Protein AF-Q388D5-F1 (afdb_monomer)

InterPro domains:
  IPR000727 Target SNARE coiled-coil homology domain [PS50192] (228-290)

Structure (mmCIF, N/CA/C/O backbone):
data_AF-Q388D5-F1
#
_entry.id   AF-Q388D5-F1
#
loop_
_atom_site.group_PDB
_atom_site.id
_atom_site.type_symbol
_atom_site.label_atom_id
_atom_site.label_alt_id
_atom_site.label_comp_id
_atom_site.label_asym_id
_atom_site.label_entity_id
_atom_site.label_seq_id
_atom_site.pdbx_PDB_ins_code
_atom_site.Cartn_x
_atom_site.Cartn_y
_atom_site.Cartn_z
_atom_site.occupancy
_atom_site.B_iso_or_equiv
_atom_site.auth_seq_id
_atom_site.auth_comp_id
_atom_site.auth_asym_id
_atom_site.auth_atom_id
_atom_site.pdbx_PDB_model_num
ATOM 1 N N . MET A 1 1 ? 33.366 -2.661 -50.441 1.00 42.62 1 MET A N 1
ATOM 2 C CA . MET A 1 1 ? 31.911 -2.794 -50.222 1.00 42.62 1 MET A CA 1
ATOM 3 C C . MET A 1 1 ? 31.669 -3.453 -48.867 1.00 42.62 1 MET A C 1
ATOM 5 O O . MET A 1 1 ? 31.723 -4.676 -48.793 1.00 42.62 1 MET A O 1
ATOM 9 N N . PRO A 1 2 ? 31.500 -2.690 -47.775 1.00 45.53 2 PRO A N 1
ATOM 10 C CA . PRO A 1 2 ? 31.064 -3.253 -46.508 1.00 45.53 2 PRO A CA 1
ATOM 11 C C . PRO A 1 2 ? 29.538 -3.384 -46.536 1.00 45.53 2 PRO A C 1
ATOM 13 O O . PRO A 1 2 ? 28.818 -2.396 -46.643 1.00 45.53 2 PRO A O 1
ATOM 16 N N . ASN A 1 3 ? 29.054 -4.623 -46.484 1.00 48.38 3 ASN A N 1
ATOM 17 C CA 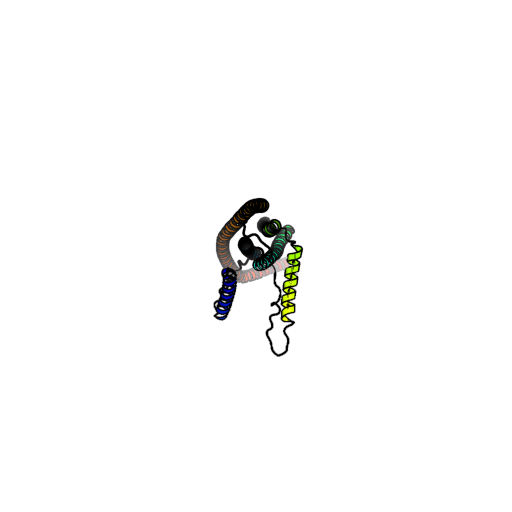. ASN A 1 3 ? 27.639 -4.943 -46.344 1.00 48.38 3 ASN A CA 1
ATOM 18 C C . ASN A 1 3 ? 27.115 -4.355 -45.027 1.00 48.38 3 ASN A C 1
ATOM 20 O O . ASN A 1 3 ? 27.393 -4.897 -43.956 1.00 48.38 3 ASN A O 1
ATOM 24 N N . TYR A 1 4 ? 26.346 -3.269 -45.105 1.00 51.72 4 TYR A N 1
ATOM 25 C CA . TYR A 1 4 ? 25.570 -2.748 -43.984 1.00 51.72 4 TYR A CA 1
ATOM 26 C C . TYR A 1 4 ? 24.407 -3.718 -43.733 1.00 51.72 4 TYR A C 1
ATOM 28 O O . TYR A 1 4 ? 23.307 -3.573 -44.260 1.00 51.72 4 TYR A O 1
ATOM 36 N N . LEU A 1 5 ? 24.678 -4.795 -42.995 1.00 50.81 5 LEU A N 1
ATOM 37 C CA . LEU A 1 5 ? 23.630 -5.675 -42.498 1.00 50.81 5 LEU A CA 1
ATOM 38 C C . LEU A 1 5 ? 22.834 -4.881 -41.452 1.00 50.81 5 LEU A C 1
ATOM 40 O O . LEU A 1 5 ? 23.423 -4.482 -40.445 1.00 50.81 5 LEU A O 1
ATOM 44 N N . PRO A 1 6 ? 21.523 -4.644 -41.650 1.00 54.66 6 PRO A N 1
ATOM 45 C CA . PRO A 1 6 ? 20.699 -4.013 -40.631 1.00 54.66 6 PRO A CA 1
ATOM 46 C C . PRO A 1 6 ? 20.829 -4.825 -39.347 1.00 54.66 6 PRO A C 1
ATOM 48 O O . PRO A 1 6 ? 20.736 -6.055 -39.374 1.00 54.66 6 PRO A O 1
ATOM 51 N N . ASN A 1 7 ? 21.105 -4.111 -38.257 1.00 51.34 7 ASN A N 1
ATOM 52 C CA . ASN A 1 7 ? 21.435 -4.628 -36.937 1.00 51.34 7 ASN A CA 1
ATOM 53 C C . ASN A 1 7 ? 20.513 -5.810 -36.586 1.00 51.34 7 ASN A C 1
ATOM 55 O O . ASN A 1 7 ? 19.352 -5.618 -36.203 1.00 51.34 7 ASN A O 1
ATOM 59 N N . ARG A 1 8 ? 21.012 -7.043 -36.783 1.00 53.97 8 ARG A N 1
ATOM 60 C CA . ARG A 1 8 ? 20.227 -8.284 -36.645 1.00 53.97 8 ARG A CA 1
ATOM 61 C C . ARG A 1 8 ? 19.545 -8.350 -35.281 1.00 53.97 8 ARG A C 1
ATOM 63 O O . ARG A 1 8 ? 18.447 -8.884 -35.179 1.00 53.97 8 ARG A O 1
ATOM 70 N N . ASP A 1 9 ? 20.134 -7.725 -34.270 1.00 58.81 9 ASP A N 1
ATOM 71 C CA . ASP A 1 9 ? 19.611 -7.674 -32.910 1.00 58.81 9 ASP A CA 1
ATOM 72 C C . ASP A 1 9 ? 18.292 -6.911 -32.769 1.00 58.81 9 ASP A C 1
ATOM 74 O O . ASP A 1 9 ? 17.421 -7.349 -32.018 1.00 58.81 9 ASP A O 1
ATOM 78 N N . GLY A 1 10 ? 18.093 -5.808 -33.496 1.00 61.66 10 GLY A N 1
ATOM 79 C CA . GLY A 1 10 ? 16.844 -5.040 -33.432 1.00 61.66 10 GLY A CA 1
ATOM 80 C C . GLY A 1 10 ? 15.672 -5.838 -34.002 1.00 61.66 10 GLY A C 1
ATOM 81 O O . GLY A 1 10 ? 14.625 -5.978 -33.363 1.00 61.66 10 GLY A O 1
ATOM 82 N N . PHE A 1 11 ? 15.893 -6.451 -35.168 1.00 62.81 11 PHE A N 1
ATOM 83 C CA . PHE A 1 11 ? 14.926 -7.343 -35.802 1.00 62.81 11 PHE A CA 1
ATOM 84 C C . PHE A 1 11 ? 14.665 -8.587 -34.946 1.00 62.81 11 PHE A C 1
ATOM 86 O O . PHE A 1 11 ? 13.511 -8.922 -34.693 1.00 62.81 11 PHE A O 1
ATOM 93 N N . MET A 1 12 ? 15.713 -9.229 -34.419 1.00 73.00 12 MET A N 1
ATOM 94 C CA . MET A 1 12 ? 15.576 -10.402 -33.550 1.00 73.00 12 MET A CA 1
ATOM 95 C C . MET A 1 12 ? 14.829 -10.071 -32.257 1.00 73.00 12 MET A C 1
ATOM 97 O O . MET A 1 12 ? 14.000 -10.864 -31.827 1.00 73.00 12 MET A O 1
ATOM 101 N N . ARG A 1 13 ? 15.035 -8.894 -31.653 1.00 69.31 13 ARG A N 1
ATOM 102 C CA . ARG A 1 13 ? 14.279 -8.455 -30.466 1.00 69.31 13 ARG A CA 1
ATOM 103 C C . ARG A 1 13 ? 12.816 -8.171 -30.779 1.00 69.31 13 ARG A C 1
ATOM 105 O O . ARG A 1 13 ? 11.953 -8.561 -29.993 1.00 69.31 13 ARG A O 1
ATOM 112 N N . ALA A 1 14 ? 12.522 -7.519 -31.902 1.00 70.25 14 ALA A N 1
ATOM 113 C CA . ALA A 1 14 ? 11.147 -7.293 -32.342 1.00 70.25 14 ALA A CA 1
ATOM 114 C C . ALA A 1 14 ? 10.433 -8.627 -32.611 1.00 70.25 14 ALA A C 1
ATOM 116 O O . ALA A 1 14 ? 9.330 -8.852 -32.111 1.00 70.25 14 ALA A O 1
ATOM 117 N N . MET A 1 15 ? 11.114 -9.548 -33.297 1.00 75.19 15 MET A N 1
ATOM 118 C CA . MET A 1 15 ? 10.604 -10.880 -33.605 1.00 75.19 15 MET A CA 1
ATOM 119 C C . MET A 1 15 ? 10.458 -11.730 -32.335 1.00 75.19 15 MET A C 1
ATOM 121 O O . MET A 1 15 ? 9.440 -12.392 -32.166 1.00 75.19 15 MET A O 1
ATOM 125 N N . LEU A 1 16 ? 11.375 -11.630 -31.365 1.00 76.88 16 LEU A N 1
ATOM 126 C CA . LEU A 1 16 ? 11.233 -12.242 -30.037 1.00 76.88 16 LEU A CA 1
ATOM 127 C C . LEU A 1 16 ? 10.033 -11.672 -29.276 1.00 76.88 16 LEU A C 1
ATOM 129 O O . LEU A 1 16 ? 9.249 -12.442 -28.729 1.00 76.88 16 LEU A O 1
ATOM 133 N N . ARG A 1 17 ? 9.829 -10.348 -29.265 1.00 75.12 17 ARG A N 1
ATOM 134 C CA . ARG A 1 17 ? 8.659 -9.722 -28.622 1.00 75.12 17 ARG A CA 1
ATOM 135 C C . ARG A 1 17 ? 7.350 -10.163 -29.283 1.00 75.12 17 ARG A C 1
ATOM 137 O O . ARG A 1 17 ? 6.393 -10.472 -28.572 1.00 75.12 17 ARG A O 1
ATOM 144 N N . GLU A 1 18 ? 7.294 -10.241 -30.613 1.00 75.75 18 GLU A N 1
ATOM 145 C CA . GLU A 1 18 ? 6.134 -10.788 -31.329 1.00 75.75 18 GLU A CA 1
ATOM 146 C C . GLU A 1 18 ? 5.920 -12.273 -31.042 1.00 75.75 18 GLU A C 1
ATOM 148 O O . GLU A 1 18 ? 4.788 -12.688 -30.788 1.00 75.75 18 GLU A O 1
ATOM 153 N N . THR A 1 19 ? 6.992 -13.062 -31.019 1.00 81.62 19 THR A N 1
ATOM 154 C CA . THR A 1 19 ? 6.939 -14.497 -30.726 1.00 81.62 19 THR A CA 1
ATOM 155 C C . THR A 1 19 ? 6.455 -14.730 -29.299 1.00 81.62 19 THR A C 1
ATOM 157 O O . THR A 1 19 ? 5.553 -15.534 -29.094 1.00 81.62 19 THR A O 1
ATOM 160 N N . ILE A 1 20 ? 6.934 -13.956 -28.320 1.00 81.06 20 ILE A N 1
ATOM 161 C CA . ILE A 1 20 ? 6.444 -13.980 -26.934 1.00 81.06 20 ILE A CA 1
ATOM 162 C C . ILE A 1 20 ? 4.961 -13.588 -26.877 1.00 81.06 20 ILE A C 1
ATOM 164 O O . ILE A 1 20 ? 4.176 -14.281 -26.233 1.00 81.06 20 ILE A O 1
ATOM 168 N N . LYS A 1 21 ? 4.531 -12.532 -27.585 1.00 78.88 21 LYS A N 1
ATOM 169 C CA . LYS A 1 21 ? 3.102 -12.163 -27.677 1.00 78.88 21 LYS A CA 1
ATOM 170 C C . LYS A 1 21 ? 2.259 -13.263 -28.329 1.00 78.88 21 LYS A C 1
ATOM 172 O O . LYS A 1 21 ? 1.097 -13.441 -27.968 1.00 78.88 21 LYS A O 1
ATOM 177 N N . ARG A 1 22 ? 2.806 -13.988 -29.306 1.00 79.75 22 ARG A N 1
ATOM 178 C CA . ARG A 1 22 ? 2.128 -15.105 -29.976 1.00 79.75 22 ARG A CA 1
ATOM 179 C C . ARG A 1 22 ? 2.036 -16.319 -29.055 1.00 79.75 22 ARG A C 1
ATOM 181 O O . ARG A 1 22 ? 0.964 -16.902 -28.967 1.00 79.75 22 ARG A O 1
ATOM 188 N N . ILE A 1 23 ? 3.101 -16.633 -28.316 1.00 80.12 23 ILE A N 1
ATOM 189 C CA . ILE A 1 23 ? 3.121 -17.678 -27.284 1.00 80.12 23 ILE A CA 1
ATOM 190 C C . ILE A 1 23 ? 2.104 -17.358 -26.187 1.00 80.12 23 ILE A C 1
ATOM 192 O O . ILE A 1 23 ? 1.332 -18.241 -25.833 1.00 80.12 23 ILE A O 1
ATOM 196 N N . ARG A 1 24 ? 2.033 -16.108 -25.704 1.00 76.12 24 ARG A N 1
ATOM 197 C CA . ARG A 1 24 ? 1.012 -15.685 -24.727 1.00 76.12 24 ARG A CA 1
ATOM 198 C C . ARG A 1 24 ? -0.405 -15.895 -25.258 1.00 76.12 24 ARG A C 1
ATOM 200 O O . ARG A 1 24 ? -1.191 -16.549 -24.591 1.00 76.12 24 ARG A O 1
ATOM 207 N N . ARG A 1 25 ? -0.695 -15.485 -26.500 1.00 78.31 25 ARG A N 1
ATOM 208 C CA . ARG A 1 25 ? -2.000 -15.736 -27.147 1.00 78.31 25 ARG A CA 1
ATOM 209 C C . ARG A 1 25 ? -2.321 -17.225 -27.316 1.00 78.31 25 ARG A C 1
ATOM 211 O O . ARG A 1 25 ? -3.471 -17.624 -27.169 1.00 78.31 25 ARG A O 1
ATOM 218 N N . VAL A 1 26 ? -1.332 -18.057 -27.651 1.00 79.62 26 VAL A N 1
ATOM 219 C CA . VAL A 1 26 ? -1.512 -19.518 -27.742 1.00 79.62 26 VAL A CA 1
ATOM 220 C C . VAL A 1 26 ? -1.758 -20.117 -26.357 1.00 79.62 26 VAL A C 1
ATOM 222 O O . VAL A 1 26 ? -2.603 -20.993 -26.224 1.00 79.62 26 VAL A O 1
ATOM 225 N N . ARG A 1 27 ? -1.064 -19.624 -25.328 1.00 71.62 27 ARG A N 1
ATOM 226 C CA . ARG A 1 27 ? -1.195 -20.080 -23.942 1.00 71.62 27 ARG A CA 1
ATOM 227 C C . ARG A 1 27 ? -2.547 -19.679 -23.330 1.00 71.62 27 ARG A C 1
ATOM 229 O O . ARG A 1 27 ? -3.196 -20.539 -22.745 1.00 71.62 27 ARG A O 1
ATOM 236 N N . GLU A 1 28 ? -3.015 -18.455 -23.589 1.00 74.44 28 GLU A N 1
ATOM 237 C CA . GLU A 1 28 ? -4.380 -17.990 -23.287 1.00 74.44 28 GLU A CA 1
ATOM 238 C C . GLU A 1 28 ? -5.431 -18.887 -23.959 1.00 74.44 28 GLU A C 1
ATOM 240 O O . GLU A 1 28 ? -6.343 -19.380 -23.301 1.00 74.44 28 GLU A O 1
ATOM 245 N N . ARG A 1 29 ? -5.269 -19.189 -25.257 1.00 79.81 29 ARG A N 1
ATOM 246 C CA . ARG A 1 29 ? -6.157 -20.122 -25.980 1.00 79.81 29 ARG A CA 1
ATOM 247 C C . ARG A 1 29 ? -6.086 -21.562 -25.464 1.00 79.81 29 ARG A C 1
ATOM 249 O O . ARG A 1 29 ? -7.046 -22.302 -25.637 1.00 79.81 29 ARG A O 1
ATOM 256 N N . ALA A 1 30 ? -4.971 -21.959 -24.856 1.00 74.62 30 ALA A N 1
ATOM 257 C CA . ALA A 1 30 ? -4.774 -23.277 -24.258 1.00 74.62 30 ALA A CA 1
ATOM 258 C C . ALA A 1 30 ? -5.279 -23.366 -22.803 1.00 74.62 30 ALA A C 1
ATOM 260 O O . ALA A 1 30 ? -5.027 -24.371 -22.141 1.00 74.62 30 ALA A O 1
ATOM 261 N N . GLY A 1 31 ? -5.953 -22.332 -22.283 1.00 62.44 31 GLY A N 1
ATOM 262 C CA . GLY A 1 31 ? -6.528 -22.337 -20.934 1.00 62.44 31 GLY A CA 1
ATOM 263 C C . GLY A 1 31 ? -5.500 -22.230 -19.804 1.00 62.44 31 GLY A C 1
ATOM 264 O O . GLY A 1 31 ? -5.855 -22.391 -18.641 1.00 62.44 31 GLY A O 1
ATOM 265 N N . ARG A 1 32 ? -4.228 -21.944 -20.117 1.00 55.62 32 ARG A N 1
ATOM 266 C CA . ARG A 1 32 ? -3.244 -21.514 -19.120 1.00 55.62 32 ARG A CA 1
ATOM 267 C C . ARG A 1 32 ? -3.271 -19.996 -19.071 1.00 55.62 32 ARG A C 1
ATOM 269 O O . ARG A 1 32 ? -2.558 -19.323 -19.812 1.00 55.62 32 ARG A O 1
ATOM 276 N N . THR A 1 33 ? -4.096 -19.457 -18.191 1.00 52.31 33 THR A N 1
ATOM 277 C CA . THR A 1 33 ? -3.907 -18.096 -17.720 1.00 52.31 33 THR A CA 1
ATOM 278 C C . THR A 1 33 ? -2.601 -18.074 -16.922 1.00 52.31 33 THR A C 1
ATOM 280 O O . THR A 1 33 ? -2.561 -18.435 -15.752 1.00 52.31 33 THR A O 1
ATOM 283 N N . ASP A 1 34 ? -1.503 -17.617 -17.536 1.00 52.34 34 ASP A N 1
ATOM 284 C CA . ASP A 1 34 ? -0.456 -16.929 -16.763 1.00 52.34 34 ASP A CA 1
ATOM 285 C C . ASP A 1 34 ? -1.026 -15.570 -16.333 1.00 52.34 34 ASP A C 1
ATOM 287 O O . ASP A 1 34 ? -0.484 -14.509 -16.657 1.00 52.34 34 ASP A O 1
ATOM 291 N N . GLU A 1 35 ? -2.194 -15.587 -15.693 1.00 47.28 35 GLU A N 1
ATOM 292 C CA . GLU A 1 35 ? -2.719 -14.394 -15.080 1.00 47.28 35 GLU A CA 1
ATOM 293 C C . GLU A 1 35 ? -1.685 -13.988 -14.035 1.00 47.28 35 GLU A C 1
ATOM 295 O O . GLU A 1 35 ? -1.232 -14.833 -13.249 1.00 47.28 35 GLU A O 1
ATOM 300 N N . PRO A 1 36 ? -1.232 -12.723 -14.040 1.00 55.28 36 PRO A N 1
ATOM 301 C CA . PRO A 1 36 ? -0.562 -12.208 -12.864 1.00 55.28 36 PRO A CA 1
ATOM 302 C C . PRO A 1 36 ? -1.538 -12.474 -11.724 1.00 55.28 36 PRO A C 1
ATOM 304 O O . PRO A 1 36 ? -2.639 -11.936 -11.791 1.00 55.28 36 PRO A O 1
ATOM 307 N N . LYS A 1 37 ? -1.157 -13.387 -10.806 1.00 52.72 37 LYS A N 1
ATOM 308 C CA . LYS A 1 37 ? -1.964 -13.898 -9.684 1.00 52.72 37 LYS A CA 1
ATOM 309 C C . LYS A 1 37 ? -3.067 -12.904 -9.371 1.00 52.72 37 LYS A C 1
ATOM 311 O O . LYS A 1 37 ? -2.708 -11.765 -9.044 1.00 52.72 37 LYS A O 1
ATOM 316 N N . GLU A 1 38 ? -4.333 -13.311 -9.543 1.00 55.53 38 GLU A N 1
ATOM 317 C CA . GLU A 1 38 ? -5.486 -12.503 -9.144 1.00 55.53 38 GLU A CA 1
ATOM 318 C C . GLU A 1 38 ? -5.097 -11.778 -7.869 1.00 55.53 38 GLU A C 1
ATOM 320 O O . GLU A 1 38 ? -4.636 -12.393 -6.904 1.00 55.53 38 GLU A O 1
ATOM 325 N N . ILE A 1 39 ? -5.081 -10.454 -7.958 1.00 60.94 39 ILE A N 1
ATOM 326 C CA . ILE A 1 39 ? -4.554 -9.616 -6.900 1.00 60.94 39 ILE A CA 1
ATOM 327 C C . ILE A 1 39 ? -5.493 -9.863 -5.737 1.00 60.94 39 ILE A C 1
ATOM 329 O O . ILE A 1 39 ? -6.606 -9.346 -5.761 1.00 60.94 39 ILE A O 1
ATOM 333 N N . GLU A 1 40 ? -5.066 -10.692 -4.786 1.00 64.19 40 GLU A N 1
ATOM 334 C CA . GLU A 1 40 ? -5.846 -10.993 -3.597 1.00 64.19 40 GLU A CA 1
ATOM 335 C C . GLU A 1 40 ? -6.175 -9.652 -2.949 1.00 64.19 40 GLU A C 1
ATOM 337 O O . GLU A 1 40 ? -5.297 -8.942 -2.453 1.00 64.19 40 GLU A O 1
ATOM 342 N N . THR A 1 41 ? -7.439 -9.249 -3.077 1.00 76.62 41 THR A N 1
ATOM 343 C CA . THR A 1 41 ? -7.926 -8.004 -2.503 1.00 76.62 41 THR A CA 1
ATOM 344 C C . THR A 1 41 ? -7.781 -8.142 -1.006 1.00 76.62 41 THR A C 1
ATOM 346 O O . THR A 1 41 ? -8.308 -9.088 -0.417 1.00 76.62 41 THR A O 1
ATOM 349 N N . THR A 1 42 ? -7.097 -7.202 -0.370 1.00 78.75 42 THR A N 1
ATOM 350 C CA . THR A 1 42 ? -6.887 -7.263 1.074 1.00 78.75 42 THR A CA 1
ATOM 351 C C . THR A 1 42 ? -8.188 -7.026 1.851 1.00 78.75 42 THR A C 1
ATOM 353 O O . THR A 1 42 ? -8.240 -7.192 3.067 1.00 78.75 42 THR A O 1
ATOM 356 N N . GLY A 1 43 ? -9.239 -6.559 1.174 1.00 82.19 43 GLY A N 1
ATOM 357 C CA . GLY A 1 43 ? -10.501 -6.159 1.789 1.00 82.19 43 GLY A CA 1
ATOM 358 C C . GLY A 1 43 ? -10.484 -4.735 2.355 1.00 82.19 43 GLY A C 1
ATOM 359 O O . GLY A 1 43 ? -11.546 -4.213 2.685 1.00 82.19 43 GLY A O 1
ATOM 360 N N . ASP A 1 44 ? -9.320 -4.071 2.411 1.00 87.31 44 ASP A N 1
ATOM 361 C CA . ASP A 1 44 ? -9.216 -2.623 2.630 1.00 87.31 44 ASP A CA 1
ATOM 362 C C . ASP A 1 44 ? -8.965 -1.915 1.287 1.00 87.31 44 ASP A C 1
ATOM 364 O O . ASP A 1 44 ? -7.852 -2.012 0.754 1.00 87.31 44 ASP A O 1
ATOM 368 N N . PRO A 1 45 ? -9.947 -1.150 0.765 1.00 91.88 45 PRO A N 1
ATOM 369 C CA . PRO A 1 45 ? -9.810 -0.417 -0.491 1.00 91.88 45 PRO A CA 1
ATOM 370 C C . PRO A 1 45 ? -8.569 0.472 -0.536 1.00 91.88 45 PRO A C 1
ATOM 372 O O . PRO A 1 45 ? -7.917 0.575 -1.570 1.00 91.88 45 PRO A O 1
ATOM 375 N N . PHE A 1 46 ? -8.199 1.097 0.588 1.00 92.38 46 PHE A N 1
ATOM 376 C CA . PHE A 1 46 ? -7.034 1.978 0.615 1.00 92.38 46 PHE A CA 1
ATOM 377 C C . PHE A 1 46 ? -5.731 1.198 0.439 1.00 92.38 46 PHE A C 1
ATOM 379 O O . PHE A 1 46 ? -4.828 1.649 -0.261 1.00 92.38 46 PHE A O 1
ATOM 386 N N . ARG A 1 47 ? -5.636 0.009 1.040 1.00 89.75 47 ARG A N 1
ATOM 387 C CA . ARG A 1 47 ? -4.453 -0.845 0.917 1.00 89.75 47 ARG A CA 1
ATOM 388 C C . ARG A 1 47 ? -4.315 -1.404 -0.492 1.00 89.75 47 ARG A C 1
ATOM 390 O O . ARG A 1 47 ? -3.206 -1.421 -1.023 1.00 89.75 47 ARG A O 1
ATOM 397 N N . ASP A 1 48 ? -5.423 -1.800 -1.104 1.00 91.50 48 ASP A N 1
ATOM 398 C CA . ASP A 1 48 ? -5.426 -2.307 -2.475 1.00 91.50 48 ASP A CA 1
ATOM 399 C C . ASP A 1 48 ? -4.984 -1.219 -3.467 1.00 91.50 48 ASP A C 1
ATOM 401 O O . ASP A 1 48 ? -4.167 -1.490 -4.354 1.00 91.50 48 ASP A O 1
ATOM 405 N N . LEU A 1 49 ? -5.409 0.033 -3.247 1.00 93.75 49 LEU A N 1
ATOM 406 C CA . LEU A 1 49 ? -4.922 1.197 -3.993 1.00 93.75 49 LEU A CA 1
ATOM 407 C C . LEU A 1 49 ? -3.426 1.444 -3.775 1.00 93.75 49 LEU A C 1
ATOM 409 O O . LEU A 1 49 ? -2.696 1.624 -4.748 1.00 93.75 49 LEU A O 1
ATOM 413 N N . THR A 1 50 ? -2.933 1.381 -2.535 1.00 93.00 50 THR A N 1
ATOM 414 C CA . THR A 1 50 ? -1.497 1.524 -2.242 1.00 93.00 50 THR A CA 1
ATOM 415 C C . THR A 1 50 ? -0.667 0.431 -2.930 1.00 93.00 50 THR A C 1
ATOM 417 O O . THR A 1 50 ? 0.376 0.715 -3.517 1.00 93.00 50 THR A O 1
ATOM 420 N N . LEU A 1 51 ? -1.130 -0.823 -2.930 1.00 91.00 51 LEU A N 1
ATOM 421 C CA . LEU A 1 51 ? -0.456 -1.929 -3.624 1.00 91.00 51 LEU A CA 1
ATOM 422 C C . LEU A 1 51 ? -0.514 -1.784 -5.151 1.00 91.00 51 LEU A C 1
ATOM 424 O O . LEU A 1 51 ? 0.433 -2.148 -5.855 1.00 91.00 51 LEU A O 1
ATOM 428 N N . ALA A 1 52 ? -1.622 -1.276 -5.693 1.00 91.88 52 ALA A N 1
ATOM 429 C CA . ALA A 1 52 ? -1.724 -0.928 -7.108 1.00 91.88 52 ALA A CA 1
ATOM 430 C C . ALA A 1 52 ? -0.745 0.198 -7.478 1.00 91.88 52 ALA A C 1
ATOM 432 O O . ALA A 1 52 ? -0.042 0.080 -8.484 1.00 91.88 52 ALA A O 1
ATOM 433 N N . PHE A 1 53 ? -0.636 1.228 -6.631 1.00 94.50 53 PHE A N 1
ATOM 434 C CA . PHE A 1 53 ? 0.301 2.337 -6.793 1.00 94.50 53 PHE A CA 1
ATOM 435 C C . PHE A 1 53 ? 1.751 1.843 -6.822 1.00 94.50 53 PHE A C 1
ATOM 437 O O . PHE A 1 53 ? 2.457 2.100 -7.795 1.00 94.50 53 PHE A O 1
ATOM 444 N N . ILE A 1 54 ? 2.175 1.058 -5.823 1.00 91.31 54 ILE A N 1
ATOM 445 C CA . ILE A 1 54 ? 3.545 0.519 -5.730 1.00 91.31 54 ILE A CA 1
ATOM 446 C C . ILE A 1 54 ? 3.919 -0.268 -6.993 1.00 91.31 54 ILE A C 1
ATOM 448 O O . ILE A 1 54 ? 4.943 0.010 -7.614 1.00 91.31 54 ILE A O 1
ATOM 452 N N . ARG A 1 55 ? 3.058 -1.189 -7.442 1.00 90.50 55 ARG A N 1
ATOM 453 C CA . ARG A 1 55 ? 3.315 -1.987 -8.656 1.00 90.50 55 ARG A CA 1
ATOM 454 C C . ARG A 1 55 ? 3.366 -1.148 -9.924 1.00 90.50 55 ARG A C 1
ATOM 456 O O . ARG A 1 55 ? 4.070 -1.486 -10.875 1.00 90.50 55 ARG A O 1
ATOM 463 N N . CYS A 1 56 ? 2.574 -0.083 -9.985 1.00 92.38 56 CYS A N 1
ATOM 464 C CA . CYS A 1 56 ? 2.612 0.830 -11.113 1.00 92.38 56 CYS A CA 1
ATOM 465 C C . CYS A 1 56 ? 3.911 1.655 -11.100 1.00 92.38 56 CYS A C 1
ATOM 467 O O . CYS A 1 56 ? 4.544 1.767 -12.146 1.00 92.38 56 CYS A O 1
ATOM 469 N N . VAL A 1 57 ? 4.384 2.109 -9.932 1.00 92.38 57 VAL A N 1
ATOM 470 C CA . VAL A 1 57 ? 5.690 2.779 -9.777 1.00 92.38 57 VAL A CA 1
ATOM 471 C C . VAL A 1 57 ? 6.848 1.866 -10.186 1.00 92.38 57 VAL A C 1
ATOM 473 O O . VAL A 1 57 ? 7.723 2.299 -10.933 1.00 92.38 57 VAL A O 1
ATOM 476 N N . GLU A 1 58 ? 6.855 0.605 -9.747 1.00 89.75 58 GLU A N 1
ATOM 477 C CA . GLU A 1 58 ? 7.885 -0.376 -10.125 1.00 89.75 58 GLU A CA 1
ATOM 478 C C . GLU A 1 58 ? 7.949 -0.566 -11.643 1.00 89.75 58 GLU A C 1
ATOM 480 O O . GLU A 1 58 ? 9.017 -0.451 -12.244 1.00 89.75 58 GLU A O 1
ATOM 485 N N . ARG A 1 59 ? 6.788 -0.743 -12.277 1.00 90.31 59 ARG A N 1
ATOM 486 C CA . ARG A 1 59 ? 6.672 -0.866 -13.733 1.00 90.31 59 ARG A CA 1
ATOM 487 C C . ARG A 1 59 ? 7.158 0.381 -14.467 1.00 90.31 59 ARG A C 1
ATOM 489 O O . ARG A 1 59 ? 7.874 0.266 -15.456 1.00 90.31 59 ARG A O 1
ATOM 496 N N . VAL A 1 60 ? 6.790 1.574 -13.995 1.00 91.56 60 VAL A N 1
ATOM 497 C CA . VAL A 1 60 ? 7.257 2.835 -14.591 1.00 91.56 60 VAL A CA 1
ATOM 498 C C . VAL A 1 60 ? 8.771 2.950 -14.470 1.00 91.56 60 VAL A C 1
ATOM 500 O O . VAL A 1 60 ? 9.433 3.294 -15.444 1.00 91.56 60 VAL A O 1
ATOM 503 N N . LYS A 1 61 ? 9.335 2.616 -13.307 1.00 89.81 61 LYS A N 1
ATOM 504 C CA . LYS A 1 61 ? 10.782 2.630 -13.077 1.00 89.81 61 LYS A CA 1
ATOM 505 C C . LYS A 1 61 ? 11.513 1.675 -14.022 1.00 89.81 61 LYS A C 1
ATOM 507 O O . LYS A 1 61 ? 12.529 2.059 -14.599 1.00 89.81 61 LYS A O 1
ATOM 512 N N . GLU A 1 62 ? 11.002 0.459 -14.205 1.00 87.38 62 GLU A N 1
ATOM 513 C CA . GLU A 1 62 ? 11.547 -0.503 -15.169 1.00 87.38 62 GLU A CA 1
ATOM 514 C C . GLU A 1 62 ? 11.449 0.019 -16.603 1.00 87.38 62 GLU A C 1
ATOM 516 O O . GLU A 1 62 ? 12.448 0.013 -17.318 1.00 87.38 62 GLU A O 1
ATOM 521 N N . ASN A 1 63 ? 10.299 0.569 -16.998 1.00 90.06 63 ASN A N 1
ATOM 522 C CA . ASN A 1 63 ? 10.106 1.151 -18.325 1.00 90.06 63 ASN A CA 1
ATOM 523 C C . ASN A 1 63 ? 11.050 2.339 -18.580 1.00 90.06 63 ASN A C 1
ATOM 525 O O . ASN A 1 63 ? 11.633 2.429 -19.660 1.00 90.06 63 ASN A O 1
ATOM 529 N N . ILE A 1 64 ? 11.242 3.231 -17.599 1.00 89.19 64 ILE A N 1
ATOM 530 C CA . ILE A 1 64 ? 12.199 4.347 -17.682 1.00 89.19 64 ILE A CA 1
ATOM 531 C C . ILE A 1 64 ? 13.619 3.801 -17.846 1.00 89.19 64 ILE A C 1
ATOM 533 O O . ILE A 1 64 ? 14.349 4.264 -18.722 1.00 89.19 64 ILE A O 1
ATOM 537 N N . LYS A 1 65 ? 14.006 2.794 -17.055 1.00 87.25 65 LYS A N 1
ATOM 538 C CA . LYS A 1 65 ? 15.326 2.161 -17.147 1.00 87.25 65 LYS A CA 1
ATOM 539 C C . LYS A 1 65 ? 15.548 1.509 -18.515 1.00 87.25 65 LYS A C 1
ATOM 541 O O . LYS A 1 65 ? 16.543 1.815 -19.165 1.00 87.25 65 LYS A O 1
ATOM 546 N N . GLU A 1 66 ? 14.614 0.680 -18.985 1.00 88.75 66 GLU A N 1
ATOM 547 C CA . GLU A 1 66 ? 14.685 0.043 -20.308 1.00 88.75 66 GLU A CA 1
ATOM 548 C C . GLU A 1 66 ? 14.776 1.072 -21.431 1.00 88.75 66 GLU A C 1
ATOM 550 O O . GLU A 1 66 ? 15.535 0.892 -22.385 1.00 88.75 66 GLU A O 1
ATOM 555 N N . ARG A 1 67 ? 14.005 2.156 -21.324 1.00 86.75 67 ARG A N 1
ATOM 556 C CA . ARG A 1 67 ? 14.020 3.239 -22.300 1.00 86.75 67 ARG A CA 1
ATOM 557 C C . ARG A 1 67 ? 15.363 3.958 -22.313 1.00 86.75 67 ARG A C 1
ATOM 559 O O . ARG A 1 67 ? 15.891 4.225 -23.388 1.00 86.75 67 ARG A O 1
ATOM 566 N N . ASN A 1 68 ? 15.915 4.274 -21.145 1.00 84.81 68 ASN A N 1
ATOM 567 C CA . ASN A 1 68 ? 17.195 4.968 -21.030 1.00 84.81 68 ASN A CA 1
ATOM 568 C C . ASN A 1 68 ? 18.345 4.088 -21.551 1.00 84.81 68 ASN A C 1
ATOM 570 O O . ASN A 1 68 ? 19.175 4.560 -22.322 1.00 84.81 68 ASN A O 1
ATOM 574 N N . GLU A 1 69 ? 18.352 2.795 -21.217 1.00 85.06 69 GLU A N 1
ATOM 575 C CA . GLU A 1 69 ? 19.333 1.836 -21.744 1.00 85.06 69 GLU A CA 1
ATOM 576 C C . GLU A 1 69 ? 19.190 1.624 -23.258 1.00 85.06 69 GLU A C 1
ATOM 578 O O . GLU A 1 69 ? 20.191 1.558 -23.973 1.00 85.06 69 GLU A O 1
ATOM 583 N N . GLY A 1 70 ? 17.956 1.521 -23.763 1.00 81.50 70 GLY A N 1
ATOM 584 C CA . GLY A 1 70 ? 17.681 1.391 -25.194 1.00 81.50 70 GLY A CA 1
ATOM 585 C C . GLY A 1 70 ? 18.140 2.620 -25.973 1.00 81.50 70 GLY A C 1
ATOM 586 O O . GLY A 1 70 ? 18.778 2.487 -27.014 1.00 81.50 70 GLY A O 1
ATOM 587 N N . ALA A 1 71 ? 17.894 3.803 -25.417 1.00 82.19 71 ALA A N 1
ATOM 588 C CA . ALA A 1 71 ? 18.321 5.069 -25.985 1.00 82.19 71 ALA A CA 1
ATOM 589 C C . ALA A 1 71 ? 19.837 5.249 -26.012 1.00 82.19 71 ALA A C 1
ATOM 591 O O . ALA A 1 71 ? 20.371 5.744 -26.998 1.00 82.19 71 ALA A O 1
ATOM 592 N N . ALA A 1 72 ? 20.530 4.832 -24.953 1.00 81.12 72 ALA A N 1
ATOM 593 C CA . ALA A 1 72 ? 21.986 4.891 -24.902 1.00 81.12 72 ALA A CA 1
ATOM 594 C C . ALA A 1 72 ? 22.634 3.982 -25.961 1.00 81.12 72 ALA A C 1
ATOM 596 O O . ALA A 1 72 ? 23.679 4.315 -26.507 1.00 81.12 72 ALA A O 1
ATOM 597 N N . ARG A 1 73 ? 22.015 2.833 -26.266 1.00 83.12 73 ARG A N 1
ATOM 598 C CA . ARG A 1 73 ? 22.568 1.849 -27.215 1.00 83.12 73 ARG A CA 1
ATOM 599 C C . ARG A 1 73 ? 22.205 2.114 -28.670 1.00 83.12 73 ARG A C 1
ATOM 601 O O . ARG A 1 73 ? 22.976 1.744 -29.550 1.00 83.12 73 ARG A O 1
ATOM 608 N N . HIS A 1 74 ? 21.022 2.661 -28.925 1.00 82.44 74 HIS A N 1
ATOM 609 C CA . HIS A 1 74 ? 20.464 2.750 -30.277 1.00 82.44 74 HIS A CA 1
ATOM 610 C C . HIS A 1 74 ? 20.064 4.174 -30.685 1.00 82.44 74 HIS A C 1
ATOM 612 O O . HIS A 1 74 ? 19.667 4.393 -31.820 1.00 82.44 74 HIS A O 1
ATOM 618 N N . GLY A 1 75 ? 20.199 5.159 -29.794 1.00 77.69 75 GLY A N 1
ATOM 619 C CA . GLY A 1 75 ? 19.727 6.519 -30.033 1.00 77.69 75 GLY A CA 1
ATOM 620 C C . GLY A 1 75 ? 18.215 6.665 -29.837 1.00 77.69 75 GLY A C 1
ATOM 621 O O . GLY A 1 75 ? 17.545 5.839 -29.209 1.00 77.69 75 GLY A O 1
ATOM 622 N N . GLN A 1 76 ? 17.657 7.767 -30.337 1.00 79.62 76 GLN A N 1
ATOM 623 C CA . GLN A 1 76 ? 16.219 8.046 -30.273 1.00 79.62 76 GLN A CA 1
ATOM 624 C C . GLN A 1 76 ? 15.455 7.290 -31.369 1.00 79.62 76 GLN A C 1
ATOM 626 O O . GLN A 1 76 ? 14.912 7.871 -32.304 1.00 79.62 76 GLN A O 1
ATOM 631 N N . ASP A 1 77 ? 15.399 5.970 -31.233 1.00 81.56 77 ASP A N 1
ATOM 632 C CA . ASP A 1 77 ? 14.644 5.120 -32.146 1.00 81.56 77 ASP A CA 1
ATOM 633 C C . ASP A 1 77 ? 13.135 5.172 -31.880 1.00 81.56 77 ASP A C 1
ATOM 635 O O . ASP A 1 77 ? 12.666 5.495 -30.785 1.00 81.56 77 ASP A O 1
ATOM 639 N N . ARG A 1 78 ? 12.349 4.717 -32.863 1.00 85.00 78 ARG A N 1
ATOM 640 C CA . ARG A 1 78 ? 10.895 4.506 -32.733 1.00 85.00 78 ARG A CA 1
ATOM 641 C C . ARG A 1 78 ? 10.515 3.735 -31.458 1.00 85.00 78 ARG A C 1
ATOM 643 O O . ARG A 1 78 ? 9.495 4.032 -30.843 1.00 85.00 78 ARG A O 1
ATOM 650 N N . ILE A 1 79 ? 11.340 2.772 -31.045 1.00 82.25 79 ILE A N 1
ATOM 651 C CA . ILE A 1 79 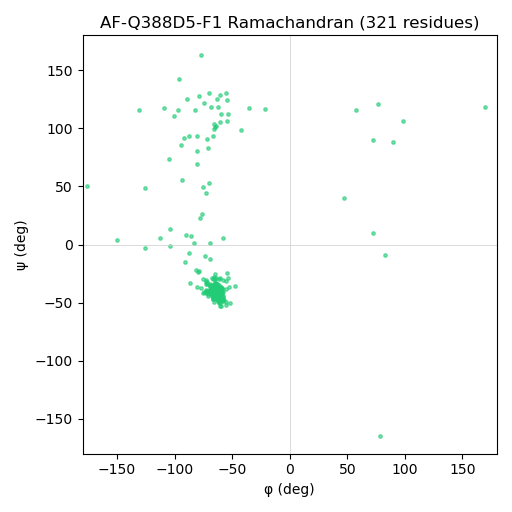? 11.135 1.984 -29.820 1.00 82.25 79 ILE A CA 1
ATOM 652 C C . ILE A 1 79 ? 11.179 2.879 -28.575 1.00 82.25 79 ILE A C 1
ATOM 654 O O . ILE A 1 79 ? 10.346 2.721 -27.683 1.00 82.25 79 ILE A O 1
ATOM 658 N N . ALA A 1 80 ? 12.104 3.840 -28.524 1.00 83.75 80 ALA A N 1
ATOM 659 C CA . ALA A 1 80 ? 12.220 4.766 -27.403 1.00 83.75 80 ALA A CA 1
ATOM 660 C C . ALA A 1 80 ? 10.985 5.675 -27.298 1.00 83.75 80 ALA A C 1
ATOM 662 O O . ALA A 1 80 ? 10.522 5.943 -26.189 1.00 83.75 80 ALA A O 1
ATOM 663 N N . VAL A 1 81 ? 10.416 6.093 -28.436 1.00 84.69 81 VAL A N 1
ATOM 664 C CA . VAL A 1 81 ? 9.166 6.873 -28.490 1.00 84.69 81 VAL A CA 1
ATOM 665 C C . VAL A 1 81 ? 7.976 6.044 -27.996 1.00 84.69 81 VAL A C 1
ATOM 667 O O . VAL A 1 81 ? 7.194 6.512 -27.169 1.00 84.69 81 VAL A O 1
ATOM 670 N N . GLU A 1 82 ? 7.850 4.793 -28.446 1.00 85.88 82 GLU A N 1
ATOM 671 C CA . GLU A 1 82 ? 6.794 3.879 -27.983 1.00 85.88 82 GLU A CA 1
ATOM 672 C C . GLU A 1 82 ? 6.897 3.613 -26.468 1.00 85.88 82 GLU A C 1
ATOM 674 O O . GLU A 1 82 ? 5.880 3.598 -25.770 1.00 85.88 82 GLU A O 1
ATOM 679 N N . GLN A 1 83 ? 8.116 3.481 -25.936 1.00 88.94 83 GLN A N 1
ATOM 680 C CA . GLN A 1 83 ? 8.359 3.361 -24.496 1.00 88.94 83 GLN A CA 1
ATOM 681 C C . GLN A 1 83 ? 8.006 4.646 -23.734 1.00 88.94 83 GLN A C 1
ATOM 683 O O . GLN A 1 83 ? 7.367 4.557 -22.689 1.00 88.94 83 GLN A O 1
ATOM 688 N N . SER A 1 84 ? 8.341 5.834 -24.251 1.00 89.69 84 SER A N 1
ATOM 689 C CA . SER A 1 84 ? 7.917 7.109 -23.647 1.00 89.69 84 SER A CA 1
ATOM 690 C C . SER A 1 84 ? 6.395 7.226 -23.561 1.00 89.69 84 SER A C 1
ATOM 692 O O . SER A 1 84 ? 5.859 7.610 -22.525 1.00 89.69 84 SER A O 1
ATOM 694 N N . LEU A 1 85 ? 5.670 6.828 -24.611 1.00 90.38 85 LEU A N 1
ATOM 695 C CA . LEU A 1 85 ? 4.204 6.826 -24.587 1.00 90.38 85 LEU A CA 1
ATOM 696 C C . LEU A 1 85 ? 3.6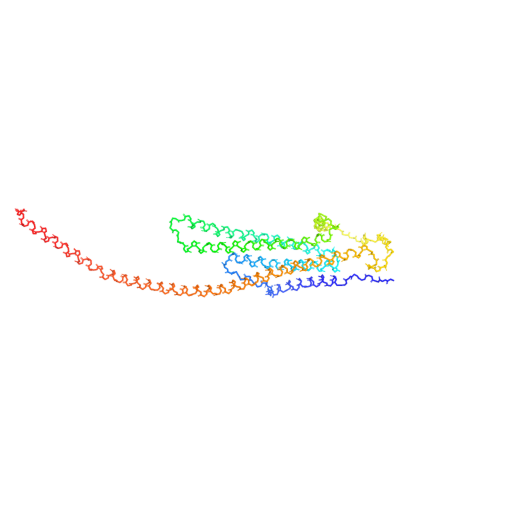37 5.849 -23.548 1.00 90.38 85 LEU A C 1
ATOM 698 O O . LEU A 1 85 ? 2.647 6.174 -22.887 1.00 90.38 85 LEU A O 1
ATOM 702 N N . ALA A 1 86 ? 4.257 4.676 -23.384 1.00 89.88 86 ALA A N 1
ATOM 703 C CA . ALA A 1 86 ? 3.879 3.717 -22.349 1.00 89.88 86 ALA A CA 1
ATOM 704 C C . ALA A 1 86 ? 4.115 4.284 -20.939 1.00 89.88 86 ALA A C 1
ATOM 706 O O . ALA A 1 86 ? 3.209 4.231 -20.109 1.00 89.88 86 ALA A O 1
ATOM 707 N N . ILE A 1 87 ? 5.270 4.917 -20.705 1.00 91.56 87 ILE A N 1
ATOM 708 C CA . ILE A 1 87 ? 5.598 5.597 -19.442 1.00 91.56 87 ILE A CA 1
ATOM 709 C C . ILE A 1 87 ? 4.567 6.686 -19.137 1.00 91.56 87 ILE A C 1
ATOM 711 O O . ILE A 1 87 ? 3.986 6.689 -18.058 1.00 91.56 87 ILE A O 1
ATOM 715 N N . HIS A 1 88 ? 4.242 7.555 -20.098 1.00 92.06 88 HIS A N 1
ATOM 716 C CA . HIS A 1 88 ? 3.235 8.605 -19.903 1.00 92.06 88 HIS A CA 1
ATOM 717 C C . HIS A 1 88 ? 1.826 8.051 -19.645 1.00 92.06 88 HIS A C 1
ATOM 719 O O . HIS A 1 88 ? 0.992 8.716 -19.026 1.00 92.06 88 HIS A O 1
ATOM 725 N N . LYS A 1 89 ? 1.502 6.863 -20.169 1.00 94.25 89 LYS A N 1
ATOM 726 C CA . LYS A 1 89 ? 0.234 6.188 -19.870 1.00 94.25 89 LYS A CA 1
ATOM 727 C C . LYS A 1 89 ? 0.229 5.665 -18.435 1.00 94.25 89 LYS A C 1
ATOM 729 O O . LYS A 1 89 ? -0.754 5.861 -17.731 1.00 94.25 89 LYS A O 1
ATOM 734 N N . ASP A 1 90 ? 1.320 5.050 -17.998 1.00 93.19 90 ASP A N 1
ATOM 735 C CA . ASP A 1 90 ? 1.441 4.557 -16.631 1.00 93.19 90 ASP A CA 1
ATOM 736 C C . ASP A 1 90 ? 1.503 5.708 -15.605 1.00 93.19 90 ASP A C 1
ATOM 738 O O . ASP A 1 90 ? 0.866 5.611 -14.562 1.00 93.19 90 ASP A O 1
ATOM 742 N N . ILE A 1 91 ? 2.152 6.839 -15.915 1.00 94.00 91 ILE A N 1
ATOM 743 C CA . ILE A 1 91 ? 2.125 8.051 -15.070 1.00 94.00 91 ILE A CA 1
ATOM 744 C C . ILE A 1 91 ? 0.692 8.577 -14.909 1.00 94.00 91 ILE A C 1
ATOM 746 O O . ILE A 1 91 ? 0.286 8.900 -13.796 1.00 94.00 91 ILE A O 1
ATOM 750 N N . ARG A 1 92 ? -0.107 8.601 -15.983 1.00 94.94 92 ARG A N 1
ATOM 751 C CA . ARG A 1 92 ? -1.532 8.966 -15.894 1.00 94.94 92 ARG A CA 1
ATOM 752 C C . ARG A 1 92 ? -2.332 7.981 -15.042 1.00 94.94 92 ARG A C 1
ATOM 754 O O . ARG A 1 92 ? -3.179 8.402 -14.265 1.00 94.94 92 ARG A O 1
ATOM 761 N N . ASN A 1 93 ? -2.033 6.685 -15.130 1.00 94.44 93 ASN A N 1
ATOM 762 C CA . ASN A 1 93 ? -2.656 5.692 -14.253 1.00 94.44 93 ASN A CA 1
ATOM 763 C C . ASN A 1 93 ? -2.283 5.924 -12.776 1.00 94.44 93 ASN A C 1
ATOM 765 O O . ASN A 1 93 ? -3.146 5.795 -11.913 1.00 94.44 93 ASN A O 1
ATOM 769 N N . LEU A 1 94 ? -1.029 6.296 -12.474 1.00 95.00 94 LEU A N 1
ATOM 770 C CA . LEU A 1 94 ? -0.612 6.668 -11.113 1.00 95.00 94 LEU A CA 1
ATOM 771 C C . LEU A 1 94 ? -1.397 7.875 -10.587 1.00 95.00 94 LEU A C 1
ATOM 773 O O . LEU A 1 94 ? -1.795 7.875 -9.424 1.00 95.00 94 LEU A O 1
ATOM 777 N N . GLU A 1 95 ? -1.637 8.883 -11.430 1.00 95.62 95 GLU A N 1
ATOM 778 C CA . GLU A 1 95 ? -2.466 10.044 -11.082 1.00 95.62 95 GLU A CA 1
ATOM 779 C C . GLU A 1 95 ? -3.906 9.629 -10.754 1.00 95.62 95 GLU A C 1
ATOM 781 O O . GLU A 1 95 ? -4.435 10.049 -9.728 1.00 95.62 95 GLU A O 1
ATOM 786 N N . THR A 1 96 ? -4.509 8.739 -11.551 1.00 95.88 96 THR A N 1
ATOM 787 C CA . THR A 1 96 ? -5.850 8.197 -11.272 1.00 95.88 96 THR A CA 1
ATOM 788 C C . THR A 1 96 ? -5.899 7.444 -9.939 1.00 95.88 96 THR A C 1
ATOM 790 O O . THR A 1 96 ? -6.788 7.691 -9.127 1.00 95.88 96 THR A O 1
ATOM 793 N N . ILE A 1 97 ? -4.913 6.583 -9.658 1.00 95.31 97 ILE A N 1
ATOM 794 C CA . ILE A 1 97 ? -4.838 5.859 -8.377 1.00 95.31 97 ILE A CA 1
ATOM 795 C C . ILE A 1 97 ? -4.702 6.843 -7.205 1.00 95.31 97 ILE A C 1
ATOM 797 O O . ILE A 1 97 ? -5.339 6.668 -6.167 1.00 95.31 97 ILE A O 1
ATOM 801 N N . LEU A 1 98 ? -3.912 7.910 -7.357 1.00 95.69 98 LEU A N 1
ATOM 802 C CA . LEU A 1 98 ? -3.769 8.945 -6.330 1.00 95.69 98 LEU A CA 1
ATOM 803 C C . LEU A 1 98 ? -5.066 9.720 -6.087 1.00 95.69 98 LEU A C 1
ATOM 805 O O . LEU A 1 98 ? -5.368 10.049 -4.939 1.00 95.69 98 LEU A O 1
ATOM 809 N N . GLU A 1 99 ? -5.854 9.995 -7.125 1.00 96.38 99 GLU A N 1
ATOM 810 C CA . GLU A 1 99 ? -7.180 10.596 -6.965 1.00 96.38 99 GLU A CA 1
ATOM 811 C C . GLU A 1 99 ? -8.121 9.684 -6.167 1.00 96.38 99 GLU A C 1
ATOM 813 O O . GLU A 1 99 ? -8.808 10.158 -5.258 1.00 96.38 99 GLU A O 1
ATOM 818 N N . GLU A 1 100 ? -8.107 8.377 -6.427 1.00 95.69 100 GLU A N 1
ATOM 819 C CA . GLU A 1 100 ? -8.876 7.389 -5.660 1.00 95.69 100 GLU A CA 1
ATOM 820 C C . GLU A 1 100 ? -8.392 7.295 -4.202 1.00 95.69 100 GLU A C 1
ATOM 822 O O . GLU A 1 100 ? -9.198 7.339 -3.267 1.00 95.69 100 GLU A O 1
ATOM 827 N N . MET A 1 101 ? -7.074 7.284 -3.969 1.00 95.81 101 MET A N 1
ATOM 828 C CA . MET A 1 101 ? -6.500 7.331 -2.617 1.00 95.81 101 MET A CA 1
ATOM 829 C C . MET A 1 101 ? -6.912 8.605 -1.873 1.00 95.81 101 MET A C 1
ATOM 831 O O . MET A 1 101 ? -7.255 8.551 -0.689 1.00 95.81 101 MET A O 1
ATOM 835 N N . LYS A 1 102 ? -6.936 9.756 -2.557 1.00 96.94 102 LYS A N 1
ATOM 836 C CA . LYS A 1 102 ? -7.405 11.028 -1.993 1.00 96.94 102 LYS A CA 1
ATOM 837 C C . LYS A 1 102 ? -8.870 10.939 -1.565 1.00 96.94 102 LYS A C 1
ATOM 839 O O . LYS A 1 102 ? -9.225 11.464 -0.509 1.00 96.94 102 LYS A O 1
ATOM 844 N N . GLN A 1 103 ? -9.722 10.264 -2.340 1.00 96.44 103 GLN A N 1
ATOM 845 C CA . GLN A 1 103 ? -11.119 10.035 -1.956 1.00 96.44 103 GLN A CA 1
ATOM 846 C C . GLN A 1 103 ? -11.224 9.202 -0.673 1.00 96.44 103 GLN A C 1
ATOM 848 O O . GLN A 1 103 ? -12.004 9.553 0.210 1.00 96.44 103 GLN A O 1
ATOM 853 N N . GLU A 1 104 ? -10.420 8.151 -0.519 1.00 94.56 104 GLU A N 1
ATOM 854 C CA . GLU A 1 104 ? -10.387 7.334 0.703 1.00 94.56 104 GLU A CA 1
ATOM 855 C C . GLU A 1 104 ? -9.862 8.101 1.928 1.00 94.56 104 GLU A C 1
ATOM 857 O O . GLU A 1 104 ? -10.428 7.997 3.023 1.00 94.56 104 GLU A O 1
ATOM 862 N N . VAL A 1 105 ? -8.836 8.942 1.753 1.00 96.00 105 VAL A N 1
ATOM 863 C CA . VAL A 1 105 ? -8.364 9.851 2.811 1.00 96.00 105 VAL A CA 1
ATOM 864 C C . VAL A 1 105 ? -9.490 10.802 3.219 1.00 96.00 105 VAL A C 1
ATOM 866 O O . VAL A 1 105 ? -9.815 10.887 4.404 1.00 96.00 105 VAL A O 1
ATOM 869 N N . ASN A 1 106 ? -10.170 11.428 2.256 1.00 96.06 106 ASN A N 1
ATOM 870 C CA . ASN A 1 106 ? -11.296 12.325 2.521 1.00 96.06 106 ASN A CA 1
ATOM 871 C C . ASN A 1 106 ? -12.467 11.613 3.219 1.00 96.06 106 ASN A C 1
ATOM 873 O O . ASN A 1 106 ? -13.057 12.175 4.140 1.00 96.06 106 ASN A O 1
ATOM 877 N N . LYS A 1 107 ? -12.792 10.366 2.840 1.00 95.19 107 LYS A N 1
ATOM 878 C CA . LYS A 1 107 ? -13.807 9.546 3.530 1.00 95.19 107 LYS A CA 1
ATOM 879 C C . LYS A 1 107 ? -13.427 9.311 4.993 1.00 95.19 107 LYS A C 1
ATOM 881 O O . LYS A 1 107 ? -14.285 9.432 5.869 1.00 95.19 107 LYS A O 1
ATOM 886 N N . SER A 1 108 ? -12.154 9.019 5.269 1.00 92.94 108 SER A N 1
ATOM 887 C CA . SER A 1 108 ? -11.666 8.829 6.641 1.00 92.94 108 SER A CA 1
ATOM 888 C C . SER A 1 108 ? -11.670 10.129 7.459 1.00 92.94 108 SER A C 1
ATOM 890 O O . SER A 1 108 ? -12.072 10.110 8.622 1.00 92.94 108 SER A O 1
ATOM 892 N N . GLY A 1 109 ? -11.353 11.271 6.837 1.00 95.06 109 GLY A N 1
ATOM 893 C CA . GLY A 1 109 ? -11.467 12.597 7.455 1.00 95.06 109 GLY A CA 1
ATOM 894 C C . GLY A 1 109 ? -12.919 12.968 7.764 1.00 95.06 109 GLY A C 1
ATOM 895 O O . GLY A 1 109 ? -13.246 13.344 8.887 1.00 95.06 109 GLY A O 1
ATOM 896 N N . ALA A 1 110 ? -13.833 12.739 6.818 1.00 94.88 110 ALA A N 1
ATOM 897 C CA . ALA A 1 110 ? -15.263 12.959 7.022 1.00 94.88 110 ALA A CA 1
ATOM 898 C C . ALA A 1 110 ? -15.848 12.050 8.120 1.00 94.88 110 ALA A C 1
ATOM 900 O O . ALA A 1 110 ? -16.756 12.459 8.845 1.00 94.88 110 ALA A O 1
ATOM 901 N N . ALA A 1 111 ? -15.352 10.816 8.264 1.00 92.69 111 ALA A N 1
ATOM 902 C CA . ALA A 1 111 ? -15.746 9.922 9.352 1.00 92.69 111 ALA A CA 1
ATOM 903 C C . ALA A 1 111 ? -15.274 10.443 10.720 1.00 92.69 111 ALA A C 1
ATOM 905 O O . ALA A 1 111 ? -16.045 10.406 11.683 1.00 92.69 111 ALA A O 1
ATOM 906 N N . LEU A 1 112 ? -14.051 10.97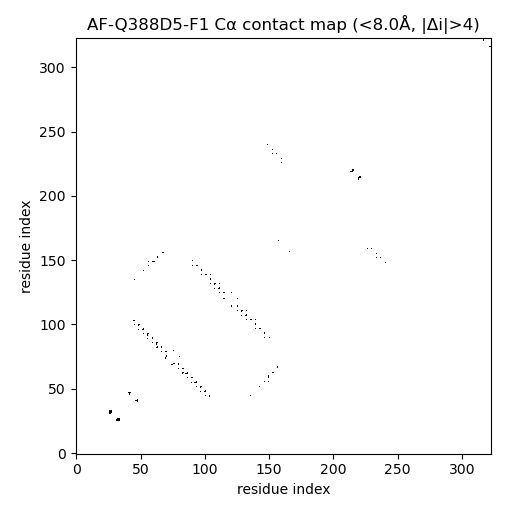6 10.791 1.00 92.25 112 LEU A N 1
ATOM 907 C CA . LEU A 1 112 ? -13.518 11.623 11.987 1.00 92.25 112 LEU A CA 1
ATOM 908 C C . LEU A 1 112 ? -14.344 12.858 12.369 1.00 92.25 112 LEU A C 1
ATOM 910 O O . LEU A 1 112 ? -14.801 12.947 13.506 1.00 92.25 112 LEU A O 1
ATOM 914 N N . GLU A 1 113 ? -14.641 13.748 11.420 1.00 93.38 113 GLU A N 1
ATOM 915 C CA . GLU A 1 113 ? -15.490 14.923 11.663 1.00 93.38 113 GLU A CA 1
ATOM 916 C C . GLU A 1 113 ? -16.907 14.558 12.128 1.00 93.38 113 GLU A C 1
ATOM 918 O O . GLU A 1 113 ? -17.488 15.212 12.997 1.00 93.38 113 GLU A O 1
ATOM 923 N N . LYS A 1 114 ? -17.494 13.498 11.562 1.00 93.75 114 LYS A N 1
ATOM 924 C CA . LYS A 1 114 ? -18.819 13.019 11.978 1.00 93.75 114 LYS A CA 1
ATOM 925 C C . LYS A 1 114 ? -18.818 12.517 13.417 1.00 93.75 114 LYS A C 1
ATOM 927 O O . LYS A 1 114 ? -19.817 12.706 14.108 1.00 93.75 114 LYS A O 1
ATOM 932 N N . GLU A 1 115 ? -17.745 11.870 13.867 1.00 90.00 115 GLU A N 1
ATOM 933 C CA . GLU A 1 115 ? -17.638 11.401 15.250 1.00 90.00 115 GLU A CA 1
ATOM 934 C C . GLU A 1 115 ? -17.301 12.536 16.220 1.00 90.00 115 GLU A C 1
ATOM 936 O O . GLU A 1 115 ? -17.893 12.577 17.295 1.00 90.00 115 GLU A O 1
ATOM 941 N N . THR A 1 116 ? -16.454 13.501 15.847 1.00 90.50 116 THR A N 1
ATOM 942 C CA . THR A 1 116 ? -16.151 14.661 16.707 1.00 90.50 116 THR A CA 1
ATOM 943 C C . THR A 1 116 ? -17.359 15.577 16.910 1.00 90.50 116 THR A C 1
ATOM 945 O O . THR A 1 116 ? -17.518 16.151 17.984 1.00 90.50 116 THR A O 1
ATOM 948 N N . ARG A 1 117 ? -18.277 15.662 15.936 1.00 91.94 117 ARG A N 1
ATOM 949 C CA . ARG A 1 117 ? -19.538 16.422 16.061 1.00 91.94 117 ARG A CA 1
ATOM 950 C C . ARG A 1 117 ? -20.588 15.765 16.969 1.00 91.94 117 ARG A C 1
ATOM 952 O O . ARG A 1 117 ? -21.612 16.383 17.269 1.00 91.94 117 ARG A O 1
ATOM 959 N N . ARG A 1 118 ? -20.401 14.516 17.413 1.00 90.38 118 ARG A N 1
ATOM 960 C CA . ARG A 1 118 ? -21.376 13.838 18.285 1.00 90.38 118 ARG A CA 1
ATOM 961 C C . ARG A 1 118 ? -21.231 14.317 19.727 1.00 90.38 118 ARG A C 1
ATOM 963 O O . ARG A 1 118 ? -20.180 14.172 20.334 1.00 90.38 118 ARG A O 1
ATOM 970 N N . LYS A 1 119 ? -22.342 14.756 20.334 1.00 80.00 119 LYS A N 1
ATOM 971 C CA . LYS A 1 119 ? -22.402 15.214 21.743 1.00 80.00 119 LYS A CA 1
ATOM 972 C C . LYS A 1 119 ? -21.873 14.194 22.768 1.00 80.00 119 LYS A C 1
ATOM 974 O O . LYS A 1 119 ? -21.494 14.578 23.865 1.00 80.00 119 LYS A O 1
ATOM 979 N N . LYS A 1 120 ? -21.891 12.897 22.436 1.00 84.88 120 LYS A N 1
ATOM 980 C CA . LYS A 1 120 ? -21.425 11.781 23.282 1.00 84.88 120 LYS A CA 1
ATOM 981 C C . LYS A 1 120 ? -20.384 10.928 22.548 1.00 84.88 120 LYS A C 1
ATOM 983 O O . LYS A 1 120 ? -20.529 9.710 22.445 1.00 84.88 120 LYS A O 1
ATOM 988 N N . ALA A 1 121 ? -19.381 11.568 21.957 1.00 84.88 121 ALA A N 1
ATOM 989 C CA . ALA A 1 121 ? -18.308 10.861 21.274 1.00 84.88 121 ALA A CA 1
ATOM 990 C C . ALA A 1 121 ? -17.416 10.121 22.287 1.00 84.88 121 ALA A C 1
ATOM 992 O O . ALA A 1 121 ? -16.988 10.685 23.293 1.00 84.88 121 ALA A O 1
ATOM 993 N N . LYS A 1 122 ? -17.150 8.833 22.041 1.00 90.44 122 LYS A N 1
ATOM 994 C CA . LYS A 1 122 ? -16.245 8.048 22.892 1.00 90.44 122 LYS A CA 1
ATOM 995 C C . LYS A 1 122 ? -14.803 8.476 22.587 1.00 90.44 122 LYS A C 1
ATOM 997 O O . LYS A 1 122 ? -14.390 8.294 21.439 1.00 90.44 122 LYS A O 1
ATOM 1002 N N . PRO A 1 123 ? -14.013 8.953 23.567 1.00 90.94 123 PRO A N 1
ATOM 1003 C CA . PRO A 1 123 ? -12.668 9.481 23.314 1.00 90.94 123 PRO A CA 1
ATOM 1004 C C . PRO A 1 123 ? -11.752 8.440 22.658 1.00 90.94 123 PRO A C 1
ATOM 1006 O O . PRO A 1 123 ? -11.034 8.749 21.714 1.00 90.94 123 PRO A O 1
ATOM 1009 N N . HIS A 1 124 ? -11.867 7.172 23.066 1.00 91.81 124 HIS A N 1
ATOM 1010 C CA . HIS A 1 124 ? -11.106 6.077 22.463 1.00 91.81 124 HIS A CA 1
ATOM 1011 C C . HIS A 1 124 ? -11.410 5.881 20.965 1.00 91.81 124 HIS A C 1
ATOM 1013 O O . HIS A 1 124 ? -10.498 5.629 20.180 1.00 91.81 124 HIS A O 1
ATOM 1019 N N . LYS A 1 125 ? -12.675 6.039 20.550 1.00 91.75 125 LYS A N 1
ATOM 1020 C CA . LYS A 1 125 ? -13.073 5.902 19.142 1.00 91.75 125 LYS A CA 1
ATOM 1021 C C . LYS A 1 125 ? -12.515 7.043 18.292 1.00 91.75 125 LYS A C 1
ATOM 1023 O O . LYS A 1 125 ? -12.064 6.791 17.180 1.00 91.75 125 LYS A O 1
ATOM 1028 N N . ILE A 1 126 ? -12.532 8.269 18.820 1.00 92.06 126 ILE A N 1
ATOM 1029 C CA . ILE A 1 126 ? -11.948 9.434 18.143 1.00 92.06 126 ILE A CA 1
ATOM 1030 C C . ILE A 1 126 ? -10.448 9.216 17.952 1.00 92.06 126 ILE A C 1
ATOM 1032 O O . ILE A 1 126 ? -9.981 9.306 16.825 1.00 92.06 126 ILE A O 1
ATOM 1036 N N . ALA A 1 127 ? -9.728 8.823 19.008 1.00 93.12 127 ALA A N 1
ATOM 1037 C CA . ALA A 1 127 ? -8.291 8.560 18.935 1.00 93.12 127 ALA A CA 1
ATOM 1038 C C . ALA A 1 127 ? -7.937 7.468 17.905 1.00 93.12 127 ALA A C 1
ATOM 1040 O O . ALA A 1 127 ? -6.943 7.579 17.190 1.00 93.12 127 ALA A O 1
ATOM 1041 N N . LEU A 1 128 ? -8.763 6.419 17.787 1.00 92.69 128 LEU A N 1
ATOM 1042 C CA . LEU A 1 128 ? -8.563 5.367 16.786 1.00 92.69 128 LEU A CA 1
ATOM 1043 C C . LEU A 1 128 ? -8.784 5.886 15.357 1.00 92.69 128 LEU A C 1
ATOM 1045 O O . LEU A 1 128 ? -7.977 5.599 14.474 1.00 92.69 128 LEU A O 1
ATOM 1049 N N . LEU A 1 129 ? -9.841 6.671 15.129 1.00 92.88 129 LEU A N 1
ATOM 1050 C CA . LEU A 1 129 ? -10.102 7.289 13.825 1.00 92.88 129 LEU A CA 1
ATOM 1051 C C . LEU A 1 129 ? -9.045 8.329 13.456 1.00 92.88 129 LEU A C 1
ATOM 1053 O O . LEU A 1 129 ? -8.678 8.429 12.291 1.00 92.88 129 LEU A O 1
ATOM 1057 N N . GLU A 1 130 ? -8.531 9.067 14.434 1.00 93.94 130 GLU A N 1
ATOM 1058 C CA . GLU A 1 130 ? -7.469 10.051 14.244 1.00 93.94 130 GLU A CA 1
ATOM 1059 C C . GLU A 1 130 ? -6.164 9.373 13.844 1.00 93.94 130 GLU A C 1
ATOM 1061 O O . GLU A 1 130 ? -5.542 9.767 12.857 1.00 93.94 130 GLU A O 1
ATOM 1066 N N . LYS A 1 131 ? -5.805 8.280 14.529 1.00 94.25 131 LYS A N 1
ATOM 1067 C CA . LYS A 1 131 ? -4.661 7.443 14.156 1.00 94.25 131 LYS A CA 1
ATOM 1068 C C . LYS A 1 131 ? -4.824 6.869 12.744 1.00 94.25 131 LYS A C 1
ATOM 1070 O O . LYS A 1 131 ? -3.881 6.924 11.959 1.00 94.25 131 LYS A O 1
ATOM 1075 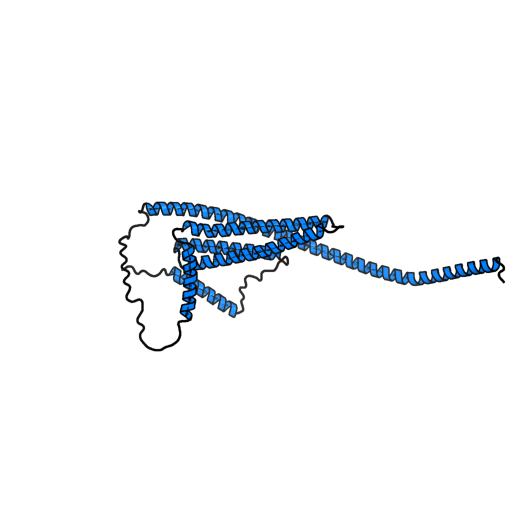N N . ALA A 1 132 ? -6.010 6.358 12.404 1.00 92.50 132 ALA A N 1
ATOM 1076 C CA . ALA A 1 132 ? -6.290 5.799 11.081 1.00 92.50 132 ALA A CA 1
ATOM 1077 C C . ALA A 1 132 ? -6.230 6.863 9.969 1.00 92.50 132 ALA A C 1
ATOM 1079 O O . ALA A 1 132 ? -5.583 6.646 8.947 1.00 92.50 132 ALA A O 1
ATOM 1080 N N . HIS A 1 133 ? -6.851 8.027 10.176 1.00 94.19 133 HIS A N 1
ATOM 1081 C CA . HIS A 1 133 ? -6.806 9.145 9.233 1.00 94.19 133 HIS A CA 1
ATOM 1082 C C . HIS A 1 133 ? -5.379 9.679 9.059 1.00 94.19 133 HIS A C 1
ATOM 1084 O O . HIS A 1 133 ? -4.942 9.895 7.931 1.00 94.19 133 HIS A O 1
ATOM 1090 N N . SER A 1 134 ? -4.627 9.841 10.153 1.00 95.38 134 SER A N 1
ATOM 1091 C CA . SER A 1 134 ? -3.233 10.294 10.112 1.00 95.38 134 SER A CA 1
ATOM 1092 C C . SER A 1 134 ? -2.343 9.322 9.331 1.00 95.38 134 SER A C 1
ATOM 1094 O O . SER A 1 134 ? -1.594 9.751 8.454 1.00 95.38 134 SER A O 1
ATOM 1096 N N . ALA A 1 135 ? -2.500 8.010 9.547 1.00 93.44 135 ALA A N 1
ATOM 1097 C CA . ALA A 1 135 ? -1.780 6.988 8.789 1.00 93.44 135 ALA A CA 1
ATOM 1098 C C . ALA A 1 135 ? -2.113 7.027 7.285 1.00 93.44 135 ALA A C 1
ATOM 1100 O O . ALA A 1 135 ? -1.198 7.053 6.461 1.00 93.44 135 ALA A O 1
ATOM 1101 N N . LYS A 1 136 ? -3.403 7.099 6.914 1.00 94.38 136 LYS A N 1
ATOM 1102 C CA . LYS A 1 136 ? -3.823 7.209 5.503 1.00 94.38 136 LYS A CA 1
ATOM 1103 C C . LYS A 1 136 ? -3.321 8.504 4.855 1.00 94.38 136 LYS A C 1
ATOM 1105 O O . LYS A 1 136 ? -2.825 8.483 3.731 1.00 94.38 136 LYS A O 1
ATOM 1110 N N . SER A 1 137 ? -3.397 9.628 5.569 1.00 95.25 137 SER A N 1
ATOM 1111 C CA . SER A 1 137 ? -2.903 10.927 5.098 1.00 95.25 137 SER A CA 1
ATOM 1112 C C . SER A 1 137 ? -1.384 10.927 4.890 1.00 95.25 137 SER A C 1
ATOM 1114 O O . SER A 1 137 ? -0.910 11.467 3.893 1.00 95.25 137 SER A O 1
ATOM 1116 N N . GLY A 1 138 ? -0.629 10.289 5.792 1.00 94.00 138 GLY A N 1
ATOM 1117 C CA . GLY A 1 138 ? 0.816 10.096 5.656 1.00 94.00 138 GLY A CA 1
ATOM 1118 C C . GLY A 1 138 ? 1.171 9.292 4.406 1.00 94.00 138 GLY A C 1
ATOM 1119 O O . GLY A 1 138 ? 1.900 9.789 3.554 1.00 94.00 138 GLY A O 1
ATOM 1120 N N . GLN A 1 139 ? 0.560 8.116 4.229 1.00 93.06 139 GLN A N 1
ATOM 1121 C CA . GLN A 1 139 ? 0.801 7.268 3.052 1.00 93.06 139 GLN A CA 1
ATOM 1122 C C . GLN A 1 139 ? 0.455 7.973 1.736 1.00 93.06 139 GLN A C 1
ATOM 1124 O O . GLN A 1 139 ? 1.191 7.863 0.758 1.00 93.06 139 GLN A O 1
ATOM 1129 N N . TYR A 1 140 ? -0.639 8.736 1.705 1.00 95.81 140 TYR A N 1
ATOM 1130 C CA . TYR A 1 140 ? -1.003 9.533 0.536 1.00 95.81 140 TYR A CA 1
ATOM 1131 C C . TYR A 1 140 ? 0.058 10.596 0.201 1.00 95.81 140 TYR A C 1
ATOM 1133 O O . TYR A 1 140 ? 0.413 10.752 -0.967 1.00 95.81 140 TYR A O 1
ATOM 1141 N N . LYS A 1 141 ? 0.611 11.293 1.205 1.00 95.81 141 LYS A N 1
ATOM 1142 C CA . LYS A 1 141 ? 1.704 12.263 0.999 1.00 95.81 141 LYS A CA 1
ATOM 1143 C C . LYS A 1 141 ? 2.972 11.594 0.470 1.00 95.81 141 LYS A C 1
ATOM 1145 O O . LYS A 1 141 ? 3.597 12.135 -0.439 1.00 95.81 141 LYS A O 1
ATOM 1150 N N . ASP A 1 142 ? 3.311 10.415 0.981 1.00 93.44 142 ASP A N 1
ATOM 1151 C CA . ASP A 1 142 ? 4.464 9.647 0.502 1.00 93.44 142 ASP A CA 1
ATOM 1152 C C . ASP A 1 142 ? 4.281 9.209 -0.962 1.00 93.44 142 ASP A C 1
ATOM 1154 O O . ASP A 1 142 ? 5.212 9.288 -1.770 1.00 93.44 142 ASP A O 1
ATOM 1158 N N . CYS A 1 143 ? 3.063 8.805 -1.340 1.00 94.75 143 CYS A N 1
ATOM 1159 C CA . CYS A 1 143 ? 2.736 8.454 -2.723 1.00 94.75 143 CYS A CA 1
ATOM 1160 C C . CYS A 1 143 ? 2.789 9.681 -3.652 1.00 94.75 143 CYS A C 1
ATOM 1162 O O . CYS A 1 143 ? 3.322 9.580 -4.756 1.00 94.75 143 CYS A O 1
ATOM 1164 N N . LEU A 1 144 ? 2.321 10.853 -3.202 1.00 94.62 144 LEU A N 1
ATOM 1165 C CA . LEU A 1 144 ? 2.461 12.108 -3.954 1.00 94.62 144 LEU A CA 1
ATOM 1166 C C . LEU A 1 144 ? 3.932 12.459 -4.211 1.00 94.62 144 LEU A C 1
ATOM 1168 O O . LEU A 1 144 ? 4.307 12.695 -5.358 1.00 94.62 144 LEU A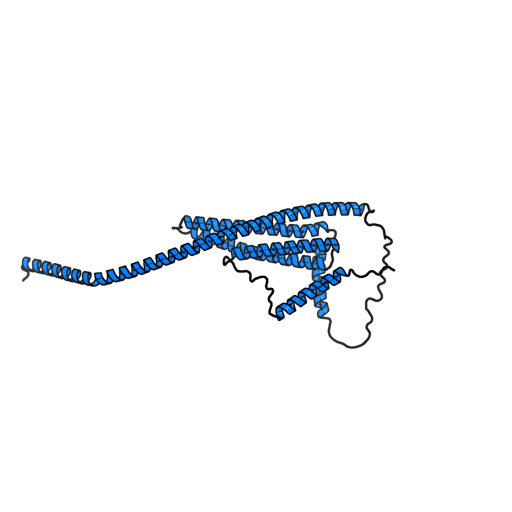 O 1
ATOM 1172 N N . ALA A 1 145 ? 4.771 12.424 -3.172 1.00 93.56 145 ALA A N 1
ATOM 1173 C CA . ALA A 1 145 ? 6.204 12.682 -3.307 1.00 93.56 145 ALA A CA 1
ATOM 1174 C C . ALA A 1 145 ? 6.875 11.677 -4.263 1.00 93.56 145 ALA A C 1
ATOM 1176 O O . ALA A 1 145 ? 7.740 12.032 -5.061 1.00 93.56 145 ALA A O 1
ATOM 1177 N N . THR A 1 146 ? 6.440 10.414 -4.234 1.00 92.31 146 THR A N 1
ATOM 1178 C CA . THR A 1 146 ? 6.935 9.377 -5.149 1.00 92.31 146 THR A CA 1
ATOM 1179 C C . THR A 1 146 ? 6.539 9.659 -6.600 1.00 92.31 146 THR A C 1
ATOM 1181 O O . THR A 1 146 ? 7.369 9.497 -7.493 1.00 92.31 146 THR A O 1
ATOM 1184 N N . LEU A 1 147 ? 5.308 10.117 -6.858 1.00 93.19 147 LEU A N 1
ATOM 1185 C CA . LEU A 1 147 ? 4.881 10.509 -8.204 1.00 93.19 147 LEU A CA 1
ATOM 1186 C C . LEU A 1 147 ? 5.727 11.672 -8.740 1.00 93.19 147 LEU A C 1
ATOM 1188 O O . LEU A 1 147 ? 6.131 11.639 -9.901 1.00 93.19 147 LEU A O 1
ATOM 1192 N N . GLU A 1 148 ? 6.013 12.678 -7.912 1.00 92.31 148 GLU A N 1
ATOM 1193 C CA . GLU A 1 148 ? 6.874 13.805 -8.292 1.00 92.31 148 GLU A CA 1
ATOM 1194 C C . GLU A 1 148 ? 8.284 13.333 -8.667 1.00 92.31 148 GLU A C 1
ATOM 1196 O O . GLU A 1 148 ? 8.799 13.718 -9.716 1.00 92.31 148 GLU A O 1
ATOM 1201 N N . LEU A 1 149 ? 8.871 12.420 -7.886 1.00 89.44 149 LEU A N 1
ATOM 1202 C CA . LEU A 1 149 ? 10.172 11.819 -8.199 1.00 89.44 149 LEU A CA 1
ATOM 1203 C C . LEU A 1 149 ? 10.159 11.015 -9.507 1.00 89.44 149 LEU A C 1
ATOM 1205 O O . LEU A 1 149 ? 11.116 11.073 -10.279 1.00 89.44 149 LEU A O 1
ATOM 1209 N N . VAL A 1 150 ? 9.087 10.264 -9.773 1.00 90.44 150 VAL A N 1
ATOM 1210 C CA . VAL A 1 150 ? 8.930 9.498 -11.019 1.00 90.44 150 VAL A CA 1
ATOM 1211 C C . VAL A 1 150 ? 8.807 10.432 -12.222 1.00 90.44 150 VAL A C 1
ATOM 1213 O O . VAL A 1 150 ? 9.465 10.203 -13.237 1.00 90.44 150 VAL A O 1
ATOM 1216 N N . LYS A 1 151 ? 8.017 11.505 -12.105 1.00 91.62 151 LYS A N 1
ATOM 1217 C CA . LYS A 1 151 ? 7.908 12.538 -13.143 1.00 91.62 151 LYS A CA 1
ATOM 1218 C C . LYS A 1 151 ? 9.259 13.196 -13.397 1.00 91.62 151 LYS A C 1
ATOM 1220 O O . LYS A 1 151 ? 9.660 13.312 -14.549 1.00 91.62 151 LYS A O 1
ATOM 1225 N N . GLU A 1 152 ? 9.980 13.576 -12.350 1.00 88.50 152 GLU A N 1
ATOM 1226 C CA . GLU A 1 152 ? 11.310 14.178 -12.466 1.00 88.50 152 GLU A CA 1
ATOM 1227 C C . GLU A 1 152 ? 12.302 13.227 -13.162 1.00 88.50 152 GLU A C 1
ATOM 1229 O O . GLU A 1 152 ? 13.000 13.622 -14.096 1.00 88.50 152 GLU A O 1
ATOM 1234 N N . SER A 1 153 ? 12.301 11.938 -12.799 1.00 84.00 153 SER A N 1
ATOM 1235 C CA . SER A 1 153 ? 13.125 10.915 -13.461 1.00 84.00 153 SER A CA 1
ATOM 1236 C C . SER A 1 153 ? 12.799 10.738 -14.948 1.00 84.00 153 SER A C 1
ATOM 1238 O O . SER A 1 153 ? 13.680 10.348 -15.718 1.00 84.00 153 SER A O 1
ATOM 1240 N N . ASP A 1 154 ? 11.555 10.975 -15.357 1.00 86.94 154 ASP A N 1
ATOM 1241 C CA . ASP A 1 154 ? 11.153 10.922 -16.760 1.00 86.94 154 ASP A CA 1
ATOM 1242 C C . ASP A 1 154 ? 11.636 12.166 -17.531 1.00 86.94 154 ASP A C 1
ATOM 1244 O O . ASP A 1 154 ? 12.200 12.042 -18.622 1.00 86.94 154 ASP A O 1
ATOM 1248 N N . HIS A 1 155 ? 11.523 13.353 -16.920 1.00 81.25 155 HIS A N 1
ATOM 1249 C CA . HIS A 1 155 ? 11.951 14.629 -17.506 1.00 81.25 155 HIS A CA 1
ATOM 1250 C C . HIS A 1 155 ? 13.473 14.761 -17.636 1.00 81.25 155 HIS A C 1
ATOM 1252 O O . HIS A 1 155 ? 13.950 15.349 -18.608 1.00 81.25 155 HIS A O 1
ATOM 1258 N N . GLN A 1 156 ? 14.257 14.207 -16.706 1.00 73.56 156 GLN A N 1
ATOM 1259 C CA . GLN A 1 156 ? 15.720 14.351 -16.717 1.00 73.56 156 GLN A CA 1
ATOM 1260 C C . GLN A 1 156 ? 16.376 13.832 -18.004 1.00 73.56 156 GLN A C 1
ATOM 1262 O O . GLN A 1 156 ? 17.370 14.401 -18.454 1.00 73.56 156 GLN A O 1
ATOM 1267 N N . ARG A 1 157 ? 15.799 12.822 -18.667 1.00 64.50 157 ARG A N 1
ATOM 1268 C CA . ARG A 1 157 ? 16.283 12.393 -19.989 1.00 64.50 157 ARG A CA 1
ATOM 1269 C C . ARG A 1 157 ? 15.923 13.396 -21.087 1.00 64.50 157 ARG A C 1
ATOM 1271 O O . ARG A 1 157 ? 16.742 13.659 -21.963 1.00 64.50 157 ARG A O 1
ATOM 1278 N N . ILE A 1 158 ? 14.717 13.957 -21.036 1.00 56.31 158 ILE A N 1
ATOM 1279 C CA . ILE A 1 158 ? 14.247 14.941 -22.017 1.00 56.31 158 ILE A CA 1
ATOM 1280 C C . ILE A 1 158 ? 15.158 16.178 -21.994 1.00 56.31 158 ILE A C 1
ATOM 1282 O O . ILE A 1 158 ? 15.547 16.669 -23.049 1.00 56.31 158 ILE A O 1
ATOM 1286 N N . ALA A 1 159 ? 15.574 16.616 -20.803 1.00 51.88 159 ALA A N 1
ATOM 1287 C CA . ALA A 1 159 ? 16.505 17.731 -20.628 1.00 51.88 159 ALA A CA 1
ATOM 1288 C C . ALA A 1 159 ? 17.953 17.394 -21.036 1.00 51.88 159 ALA A C 1
ATOM 1290 O O . ALA A 1 159 ? 18.657 18.243 -21.568 1.00 51.88 159 ALA A O 1
ATOM 1291 N N . ALA A 1 160 ? 18.412 16.157 -20.830 1.00 52.97 160 ALA A N 1
ATOM 1292 C CA . ALA A 1 160 ? 19.751 15.734 -21.248 1.00 52.97 160 ALA A CA 1
ATOM 1293 C C . ALA A 1 160 ? 19.921 15.689 -22.779 1.00 52.97 160 ALA A C 1
ATOM 1295 O O . ALA A 1 160 ? 21.017 15.895 -23.286 1.00 52.97 160 ALA A O 1
ATOM 1296 N N . THR A 1 161 ? 18.838 15.441 -23.524 1.00 52.00 161 THR A N 1
ATOM 1297 C CA . THR A 1 161 ? 18.853 15.360 -24.999 1.00 52.00 161 THR A CA 1
ATOM 1298 C C . THR A 1 161 ? 18.261 16.608 -25.675 1.00 52.00 161 THR A C 1
ATOM 1300 O O . THR A 1 161 ? 17.960 16.576 -26.868 1.00 52.00 161 THR A O 1
ATOM 1303 N N . SER A 1 162 ? 18.061 17.715 -24.945 1.00 47.41 162 SER A N 1
ATOM 1304 C CA . SER A 1 162 ? 17.291 18.890 -25.391 1.00 47.41 162 SER A CA 1
ATOM 1305 C C . SER A 1 162 ? 18.008 19.794 -26.412 1.00 47.41 162 SER A C 1
ATOM 1307 O O . SER A 1 162 ? 18.030 21.014 -26.266 1.00 47.41 162 SER A O 1
ATOM 1309 N N . GLY A 1 163 ? 18.547 19.199 -27.477 1.00 46.69 163 GLY A N 1
ATOM 1310 C CA . GLY A 1 163 ? 18.541 19.793 -28.818 1.00 46.69 163 GLY A CA 1
ATOM 1311 C C . GLY A 1 163 ? 17.266 19.452 -29.611 1.00 46.69 163 GLY A C 1
ATOM 1312 O O . GLY A 1 163 ? 17.045 20.005 -30.684 1.00 46.69 163 GLY A O 1
ATOM 1313 N N . VAL A 1 164 ? 16.400 18.564 -29.096 1.00 49.72 164 VAL A N 1
ATOM 1314 C CA . VAL A 1 164 ? 15.177 18.101 -29.776 1.00 49.72 164 VAL A CA 1
ATOM 1315 C C . VAL A 1 164 ? 13.928 18.659 -29.085 1.00 49.72 164 VAL A C 1
ATOM 1317 O O . VAL A 1 164 ? 13.663 18.394 -27.914 1.00 49.72 164 VAL A O 1
ATOM 1320 N N . ASN A 1 165 ? 13.156 19.462 -29.822 1.00 48.47 165 ASN A N 1
ATOM 1321 C CA . ASN A 1 165 ? 11.922 20.105 -29.370 1.00 48.47 165 ASN A CA 1
ATOM 1322 C C . ASN A 1 165 ? 10.867 19.068 -28.935 1.00 48.47 165 ASN A C 1
ATOM 1324 O O . ASN A 1 165 ? 10.266 18.390 -29.768 1.00 48.47 165 ASN A O 1
ATOM 1328 N N . VAL A 1 166 ? 10.553 19.018 -27.639 1.00 52.78 166 VAL A N 1
ATOM 1329 C CA . VAL A 1 166 ? 9.502 18.165 -27.036 1.00 52.78 166 VAL A CA 1
ATOM 1330 C C . VAL A 1 166 ? 8.125 18.390 -27.679 1.00 52.78 166 VAL A C 1
ATOM 1332 O O . VAL A 1 166 ? 7.333 17.460 -27.835 1.00 52.78 166 VAL A O 1
ATOM 1335 N N . GLY A 1 167 ? 7.847 19.617 -28.138 1.00 50.88 167 GLY A N 1
ATOM 1336 C CA . GLY A 1 167 ? 6.632 19.928 -28.899 1.00 50.88 167 GLY A CA 1
ATOM 1337 C C . GLY A 1 167 ? 6.574 19.235 -30.267 1.00 50.88 167 GLY A C 1
ATOM 1338 O O . GLY A 1 167 ? 5.490 18.919 -30.760 1.00 50.88 167 GLY A O 1
ATOM 1339 N N . GLN A 1 168 ? 7.731 18.944 -30.863 1.00 52.28 168 GLN A N 1
ATOM 1340 C CA . GLN A 1 168 ? 7.841 18.288 -32.160 1.00 52.28 168 GLN A CA 1
ATOM 1341 C C . GLN A 1 168 ? 7.662 16.770 -32.033 1.00 52.28 168 GLN A C 1
ATOM 1343 O O . GLN A 1 168 ? 6.972 16.193 -32.867 1.00 52.28 168 GLN A O 1
ATOM 1348 N N . GLU A 1 169 ? 8.145 16.127 -30.963 1.00 55.38 169 GLU A N 1
ATOM 1349 C CA . GLU A 1 169 ? 7.890 14.694 -30.713 1.00 55.38 169 GLU A CA 1
ATOM 1350 C C . GLU A 1 169 ? 6.402 14.391 -30.477 1.00 55.38 169 GLU A C 1
ATOM 1352 O O . GLU A 1 169 ? 5.867 13.421 -31.020 1.00 55.38 169 GLU A O 1
ATOM 1357 N N . LEU A 1 170 ? 5.694 15.253 -29.738 1.00 57.06 170 LEU A N 1
ATOM 1358 C CA . LEU A 1 170 ? 4.254 15.099 -29.496 1.00 57.06 170 LEU A CA 1
ATOM 1359 C C . LEU A 1 170 ? 3.435 15.273 -30.788 1.00 57.06 170 LEU A C 1
ATOM 1361 O O . LEU A 1 170 ? 2.452 14.560 -31.011 1.00 57.06 170 LEU A O 1
ATOM 1365 N N . LEU A 1 171 ? 3.873 16.167 -31.680 1.00 56.47 171 LEU A N 1
ATOM 1366 C CA . LEU A 1 171 ? 3.287 16.338 -33.011 1.00 56.47 171 LEU A CA 1
ATOM 1367 C C . LEU A 1 171 ? 3.637 15.184 -33.960 1.00 56.47 171 LEU A C 1
ATOM 1369 O O . LEU A 1 171 ? 2.764 14.737 -34.703 1.00 56.47 171 LEU A O 1
ATOM 1373 N N . VAL A 1 172 ? 4.865 14.662 -33.924 1.00 56.81 172 VAL A N 1
ATOM 1374 C CA . VAL A 1 172 ? 5.292 13.518 -34.747 1.00 56.81 172 VAL A CA 1
ATOM 1375 C C . VAL A 1 172 ? 4.545 12.252 -34.334 1.00 56.81 172 VAL A C 1
ATOM 1377 O O . VAL A 1 172 ? 4.047 11.547 -35.210 1.00 56.81 172 VAL A O 1
ATOM 1380 N N . GLY A 1 173 ? 4.357 12.010 -33.033 1.00 60.22 173 GLY A N 1
ATOM 1381 C CA . GLY A 1 173 ? 3.548 10.896 -32.531 1.00 60.22 173 GLY A CA 1
ATOM 1382 C C . GLY A 1 173 ? 2.096 10.967 -33.013 1.00 60.22 173 GLY A C 1
ATOM 1383 O O . GLY A 1 173 ? 1.569 9.990 -33.546 1.00 60.22 173 GLY A O 1
ATOM 1384 N N . ARG A 1 174 ? 1.467 12.149 -32.934 1.00 61.22 174 ARG A N 1
ATOM 1385 C CA . ARG A 1 174 ? 0.083 12.355 -33.400 1.00 61.22 174 ARG A CA 1
ATOM 1386 C C . ARG A 1 174 ? -0.044 12.226 -34.921 1.00 61.22 174 ARG A C 1
ATOM 1388 O O . ARG A 1 174 ? -0.997 11.627 -35.412 1.00 61.22 174 ARG A O 1
ATOM 1395 N N . ARG A 1 175 ? 0.934 12.740 -35.677 1.00 63.12 175 ARG A N 1
ATOM 1396 C CA . ARG A 1 175 ? 0.961 12.663 -37.148 1.00 63.12 175 ARG A CA 1
ATOM 1397 C C . ARG A 1 175 ? 1.267 11.246 -37.644 1.00 63.12 175 ARG A C 1
ATOM 1399 O O . ARG A 1 175 ? 0.734 10.851 -38.675 1.00 63.12 175 ARG A O 1
ATOM 1406 N N . ALA A 1 176 ? 2.065 10.467 -36.909 1.00 62.94 176 ALA A N 1
ATOM 1407 C CA . ALA A 1 176 ? 2.323 9.055 -37.192 1.00 62.94 176 ALA A CA 1
ATOM 1408 C C . ALA A 1 176 ? 1.091 8.180 -36.915 1.00 62.94 176 ALA A C 1
ATOM 1410 O O . ALA A 1 176 ? 0.774 7.310 -37.724 1.00 62.94 176 ALA A O 1
ATOM 1411 N N . GLN A 1 177 ? 0.356 8.455 -35.832 1.00 66.56 177 GLN A N 1
ATOM 1412 C CA . GLN A 1 177 ? -0.890 7.754 -35.514 1.00 66.56 177 GLN A CA 1
ATOM 1413 C C . GLN A 1 177 ? -1.977 8.046 -36.564 1.00 66.56 177 GLN A C 1
ATOM 1415 O O . GLN A 1 177 ? -2.569 7.116 -37.106 1.00 66.56 177 GLN A O 1
ATOM 1420 N N . LEU A 1 178 ? -2.119 9.315 -36.971 1.00 65.50 178 LEU A N 1
ATOM 1421 C CA . LEU A 1 178 ? -2.995 9.717 -38.080 1.00 65.50 178 LEU A CA 1
ATOM 1422 C C . LEU A 1 178 ? -2.563 9.125 -39.431 1.00 65.50 178 LEU A C 1
ATOM 1424 O O . LEU A 1 178 ? -3.418 8.791 -40.242 1.00 65.50 178 LEU A O 1
ATOM 1428 N N . ARG A 1 179 ? -1.259 8.948 -39.696 1.00 63.84 179 ARG A N 1
ATOM 1429 C CA . ARG A 1 179 ? -0.785 8.253 -40.911 1.00 63.84 179 ARG A CA 1
ATOM 1430 C C . ARG A 1 179 ? -1.110 6.763 -40.897 1.00 63.84 179 ARG A C 1
ATOM 1432 O O . ARG A 1 179 ? -1.396 6.218 -41.957 1.00 63.84 179 ARG A O 1
ATOM 1439 N N . GLY A 1 180 ? -1.071 6.120 -39.731 1.00 64.38 180 GLY A N 1
ATOM 1440 C CA . GLY A 1 180 ? -1.496 4.729 -39.571 1.00 64.38 180 GLY A CA 1
ATOM 1441 C C . GLY A 1 180 ? -2.992 4.553 -39.835 1.00 64.38 180 GLY A C 1
ATOM 1442 O O . GLY A 1 180 ? -3.372 3.645 -40.568 1.00 64.38 180 GLY A O 1
ATOM 1443 N N . GLU A 1 181 ? -3.818 5.461 -39.309 1.00 64.44 181 GLU A N 1
ATOM 1444 C CA . GLU A 1 181 ? -5.273 5.459 -39.522 1.00 64.44 181 GLU A CA 1
ATOM 1445 C C . GLU A 1 181 ? -5.681 5.886 -40.942 1.00 64.44 181 GLU A C 1
ATOM 1447 O O . GLU A 1 181 ? -6.627 5.338 -41.500 1.00 64.44 181 GLU A O 1
ATOM 1452 N N . LEU A 1 182 ? -4.951 6.806 -41.581 1.00 66.00 182 LEU A N 1
ATOM 1453 C CA . LEU A 1 182 ? -5.164 7.125 -42.996 1.00 66.00 182 LEU A CA 1
ATOM 1454 C C . LEU A 1 182 ? -4.697 5.969 -43.890 1.00 66.00 182 LEU A C 1
ATOM 1456 O O . LEU A 1 182 ? -5.408 5.588 -44.812 1.00 66.00 182 LEU A O 1
ATOM 1460 N N . GLY A 1 183 ? -3.547 5.354 -43.611 1.00 59.16 183 GLY A N 1
ATOM 1461 C CA . GLY A 1 183 ? -3.010 4.248 -44.410 1.00 59.16 183 GLY A CA 1
ATOM 1462 C C . GLY A 1 183 ? -3.918 3.013 -44.474 1.00 59.16 183 G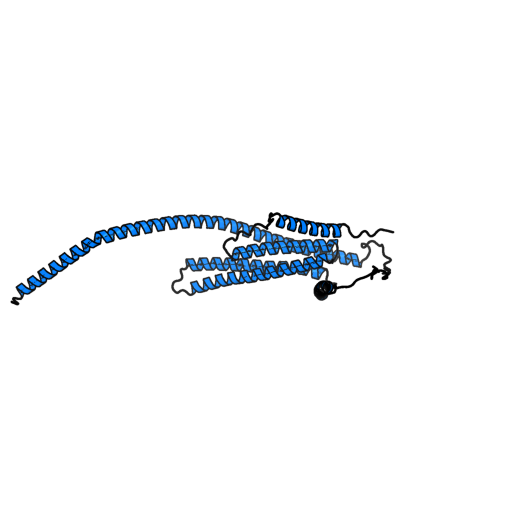LY A C 1
ATOM 1463 O O . GLY A 1 183 ? -3.908 2.312 -45.484 1.00 59.16 183 GLY A O 1
ATOM 1464 N N . SER A 1 184 ? -4.736 2.765 -43.445 1.00 57.47 184 SER A N 1
ATOM 1465 C CA . SER A 1 184 ? -5.756 1.708 -43.468 1.00 57.47 184 SER A CA 1
ATOM 1466 C C . SER A 1 184 ? -7.030 2.098 -44.227 1.00 57.47 184 SER A C 1
ATOM 1468 O O . SER A 1 184 ? -7.708 1.209 -44.732 1.00 57.47 184 SER A O 1
ATOM 1470 N N . LEU A 1 185 ? -7.332 3.393 -44.368 1.00 53.31 185 LEU A N 1
ATOM 1471 C CA . LEU A 1 185 ? -8.479 3.896 -45.138 1.00 53.31 185 LEU A CA 1
ATOM 1472 C C . LEU A 1 185 ? -8.217 3.977 -46.653 1.00 53.31 185 LEU A C 1
ATOM 1474 O O . LEU A 1 185 ? -9.163 3.934 -47.431 1.00 53.31 185 LEU A O 1
ATOM 1478 N N . TRP A 1 186 ? -6.956 4.047 -47.095 1.00 55.56 186 TRP A N 1
ATOM 1479 C CA . TRP A 1 186 ? -6.604 4.149 -48.524 1.00 55.56 186 TRP A CA 1
ATOM 1480 C C . TRP A 1 186 ? -6.407 2.804 -49.243 1.00 55.56 186 TRP A C 1
ATOM 1482 O O . TRP A 1 186 ? -5.974 2.785 -50.395 1.00 55.56 186 TRP A O 1
ATOM 1492 N N . ARG A 1 187 ? -6.723 1.664 -48.613 1.00 47.66 187 ARG A N 1
ATOM 1493 C CA . ARG A 1 187 ? -6.612 0.345 -49.257 1.00 47.66 187 ARG A CA 1
ATOM 1494 C C . ARG A 1 187 ? -7.978 -0.202 -49.652 1.00 47.66 187 ARG A C 1
ATOM 1496 O O . ARG A 1 187 ? -8.461 -1.168 -49.077 1.00 47.66 187 ARG A O 1
ATOM 1503 N N . ASP A 1 188 ? -8.541 0.391 -50.699 1.00 48.56 188 ASP A N 1
ATOM 1504 C CA . ASP A 1 188 ? -9.617 -0.218 -51.471 1.00 48.56 188 ASP A CA 1
ATOM 1505 C C . ASP A 1 188 ? -9.309 -0.157 -52.979 1.00 48.56 188 ASP A C 1
ATOM 1507 O O . ASP A 1 188 ? -9.264 0.901 -53.598 1.00 48.56 188 ASP A O 1
ATOM 1511 N N . LYS A 1 189 ? -9.155 -1.360 -53.548 1.00 47.28 189 LYS A N 1
ATOM 1512 C CA . LYS A 1 189 ? -9.807 -1.775 -54.799 1.00 47.28 189 LYS A CA 1
ATOM 1513 C C . LYS A 1 189 ? -9.326 -1.174 -56.135 1.00 47.28 189 LYS A C 1
ATOM 1515 O O . LYS A 1 189 ? -9.945 -0.258 -56.663 1.00 47.28 189 LYS A O 1
ATOM 1520 N N . LYS A 1 190 ? -8.345 -1.834 -56.766 1.00 45.12 190 LYS A N 1
ATOM 1521 C CA . LYS A 1 190 ? -8.392 -2.368 -58.156 1.00 45.12 190 LYS A CA 1
ATOM 1522 C C . LYS A 1 190 ? -6.998 -2.824 -58.591 1.00 45.12 190 LYS A C 1
ATOM 1524 O O . LYS A 1 190 ? -6.031 -2.093 -58.452 1.00 45.12 190 LYS A O 1
ATOM 1529 N N . ASP A 1 191 ? -6.875 -4.114 -58.876 1.00 47.47 191 ASP A N 1
ATOM 1530 C CA . ASP A 1 191 ? -6.633 -4.663 -60.219 1.00 47.47 191 ASP A CA 1
ATOM 1531 C C . ASP A 1 191 ? -5.377 -4.148 -60.932 1.00 47.47 191 ASP A C 1
ATOM 1533 O O . ASP A 1 191 ? -5.320 -3.011 -61.384 1.00 47.47 191 ASP A O 1
ATOM 1537 N N . GLY A 1 192 ? -4.448 -5.081 -61.160 1.00 43.59 192 GLY A N 1
ATOM 1538 C CA . GLY A 1 192 ? -3.635 -5.095 -62.373 1.00 43.59 192 GLY A CA 1
ATOM 1539 C C . GLY A 1 192 ? -2.233 -4.500 -62.267 1.00 43.59 192 GLY A C 1
ATOM 1540 O O . GLY A 1 192 ? -2.059 -3.296 -62.330 1.00 43.59 192 GLY A O 1
ATOM 1541 N N . GLY A 1 193 ? -1.239 -5.394 -62.265 1.00 38.38 193 GLY A N 1
ATOM 1542 C CA . GLY A 1 193 ? -0.018 -5.237 -63.063 1.00 38.38 193 GLY A CA 1
ATOM 1543 C C . GLY A 1 193 ? 1.053 -4.253 -62.576 1.00 38.38 193 GLY A C 1
ATOM 1544 O O . GLY A 1 193 ? 0.852 -3.050 -62.536 1.00 38.38 193 GLY A O 1
ATOM 1545 N N . GLY A 1 194 ? 2.260 -4.779 -62.351 1.00 41.09 194 GLY A N 1
ATOM 1546 C CA . GLY A 1 194 ? 3.493 -3.986 -62.338 1.00 41.09 194 GLY A CA 1
ATOM 1547 C C . GLY A 1 194 ? 3.867 -3.423 -60.971 1.00 41.09 194 GLY A C 1
ATOM 1548 O O . GLY A 1 194 ? 3.547 -2.290 -60.631 1.00 41.09 194 GLY A O 1
ATOM 1549 N N . HIS A 1 195 ? 4.616 -4.206 -60.195 1.00 41.31 195 HIS A N 1
ATOM 1550 C CA . HIS A 1 195 ? 5.351 -3.690 -59.046 1.00 41.31 195 HIS A CA 1
ATOM 1551 C C . HIS A 1 195 ? 6.531 -2.854 -59.562 1.00 41.31 195 HIS A C 1
ATOM 1553 O O . HIS A 1 195 ? 7.601 -3.384 -59.845 1.00 41.31 195 HIS A O 1
ATOM 1559 N N . VAL A 1 196 ? 6.298 -1.556 -59.749 1.00 56.09 196 VAL A N 1
ATOM 1560 C CA . VAL A 1 196 ? 7.355 -0.551 -59.879 1.00 56.09 196 VAL A CA 1
ATOM 1561 C C . VAL A 1 196 ? 7.509 0.076 -58.499 1.00 56.09 196 VAL A C 1
ATOM 1563 O O . VAL A 1 196 ? 6.559 0.643 -57.958 1.00 56.09 196 VAL A O 1
ATOM 1566 N N . ASP A 1 197 ? 8.677 -0.124 -57.898 1.00 55.03 197 ASP A N 1
ATOM 1567 C CA . ASP A 1 197 ? 9.040 0.393 -56.582 1.00 55.03 197 ASP A CA 1
ATOM 1568 C C . ASP A 1 197 ? 9.021 1.939 -56.592 1.00 55.03 197 ASP A C 1
ATOM 1570 O O . ASP A 1 197 ? 9.792 2.546 -57.341 1.00 55.03 197 ASP A O 1
ATOM 1574 N N . PRO A 1 198 ? 8.174 2.606 -55.779 1.00 58.50 198 PRO A N 1
ATOM 1575 C CA . PRO A 1 198 ? 8.130 4.066 -55.697 1.00 58.50 198 PRO A CA 1
ATOM 1576 C C . PRO A 1 198 ? 9.374 4.701 -55.048 1.00 58.50 198 PRO A C 1
ATOM 1578 O O . PRO A 1 198 ? 9.407 5.920 -54.899 1.00 58.50 198 PRO A O 1
ATOM 1581 N N . TYR A 1 199 ? 10.382 3.912 -54.653 1.00 57.31 199 TYR A N 1
ATOM 1582 C CA . TYR A 1 199 ? 11.626 4.394 -54.039 1.00 57.31 199 TYR A CA 1
ATOM 1583 C C . TYR A 1 199 ? 12.888 4.209 -54.900 1.00 57.31 199 TYR A C 1
ATOM 1585 O O . TYR A 1 199 ? 13.982 4.562 -54.461 1.00 57.31 199 TYR A O 1
ATOM 1593 N N . ALA A 1 200 ? 12.766 3.756 -56.151 1.00 45.75 200 ALA A N 1
ATOM 1594 C CA . ALA A 1 200 ? 13.904 3.434 -57.024 1.00 45.75 200 ALA A CA 1
ATOM 1595 C C . ALA A 1 200 ? 14.651 4.642 -57.657 1.00 45.75 200 ALA A C 1
ATOM 1597 O O . ALA A 1 200 ? 15.254 4.495 -58.717 1.00 45.75 200 ALA A O 1
ATOM 1598 N N . GLY A 1 201 ? 14.635 5.837 -57.049 1.00 46.34 201 GLY A N 1
ATOM 1599 C CA . GLY A 1 201 ? 15.212 7.046 -57.669 1.00 46.34 201 GLY A CA 1
ATOM 1600 C C . GLY A 1 201 ? 15.785 8.120 -56.741 1.00 46.34 201 GLY A C 1
ATOM 1601 O O . GLY A 1 201 ? 16.209 9.162 -57.232 1.00 46.34 201 GLY A O 1
ATOM 1602 N N . ALA A 1 202 ? 15.828 7.903 -55.424 1.00 44.72 202 ALA A N 1
ATOM 1603 C CA . ALA A 1 202 ? 16.489 8.829 -54.506 1.00 44.72 202 ALA A CA 1
ATOM 1604 C C . ALA A 1 202 ? 17.932 8.367 -54.250 1.00 44.72 202 ALA A C 1
ATOM 1606 O O . ALA A 1 202 ? 18.200 7.654 -53.284 1.00 44.72 202 ALA A O 1
ATOM 1607 N N . ASN A 1 203 ? 18.856 8.771 -55.126 1.00 39.19 203 ASN A N 1
ATOM 1608 C CA . ASN A 1 203 ? 20.277 8.808 -54.780 1.00 39.19 203 ASN A CA 1
ATOM 1609 C C . ASN A 1 203 ? 20.445 9.833 -53.654 1.00 39.19 203 ASN A C 1
ATOM 1611 O O . ASN A 1 203 ? 20.395 11.039 -53.887 1.00 39.19 203 ASN A O 1
ATOM 1615 N N . LEU A 1 204 ? 20.583 9.340 -52.426 1.00 44.84 204 LEU A N 1
ATOM 1616 C CA . LEU A 1 204 ? 21.082 10.126 -51.310 1.00 44.84 204 LEU A CA 1
ATOM 1617 C C . LEU A 1 204 ? 22.611 10.137 -51.456 1.00 44.84 204 LEU A C 1
ATOM 1619 O O . LEU A 1 204 ? 23.277 9.181 -51.065 1.00 44.84 204 LEU A O 1
ATOM 1623 N N . GLU A 1 205 ? 23.152 11.163 -52.112 1.00 42.16 205 GLU A N 1
ATOM 1624 C CA . GLU A 1 205 ? 24.586 11.459 -52.050 1.00 42.16 205 GLU A CA 1
ATOM 1625 C C . GLU A 1 205 ? 24.910 11.878 -50.610 1.00 42.16 205 GLU A C 1
ATOM 1627 O O . GLU A 1 205 ? 24.534 12.954 -50.147 1.00 42.16 205 GLU A O 1
ATOM 1632 N N . ASP A 1 206 ? 25.523 10.955 -49.873 1.00 45.66 206 ASP A N 1
ATOM 1633 C CA . ASP A 1 206 ? 26.118 11.192 -48.564 1.00 45.66 206 ASP A CA 1
ATOM 1634 C C . ASP A 1 206 ? 27.564 11.658 -48.776 1.00 45.66 206 ASP A C 1
ATOM 1636 O O . ASP A 1 206 ? 28.480 10.850 -48.931 1.00 45.66 206 ASP A O 1
ATOM 1640 N N . ASP A 1 207 ? 27.750 12.977 -48.815 1.00 45.12 207 ASP A N 1
ATOM 1641 C CA . ASP A 1 207 ? 29.052 13.653 -48.907 1.00 45.12 207 ASP A CA 1
ATOM 1642 C C . ASP A 1 207 ? 29.807 13.696 -47.558 1.00 45.12 207 ASP A C 1
ATOM 1644 O O . ASP A 1 207 ? 30.692 14.532 -47.347 1.00 45.12 207 ASP A O 1
ATOM 1648 N N . THR A 1 208 ? 29.520 12.793 -46.611 1.00 47.88 208 THR A N 1
ATOM 1649 C CA . THR A 1 208 ? 30.312 12.691 -45.374 1.00 47.88 208 THR A CA 1
ATOM 1650 C C . THR A 1 208 ? 31.610 11.904 -45.585 1.00 47.88 208 THR A C 1
ATOM 1652 O O . THR A 1 208 ? 31.787 10.738 -45.230 1.00 47.88 208 THR A O 1
ATOM 1655 N N . VAL A 1 209 ? 32.597 12.608 -46.137 1.00 45.66 209 VAL A N 1
ATOM 1656 C CA . VAL A 1 209 ? 34.017 12.251 -46.066 1.00 45.66 209 VAL A CA 1
ATOM 1657 C C . VAL A 1 209 ? 34.467 12.375 -44.602 1.00 45.66 209 VAL A C 1
ATOM 1659 O O . VAL A 1 209 ? 34.810 13.462 -44.149 1.00 45.66 209 VAL A O 1
ATOM 1662 N N . GLY A 1 210 ? 34.435 11.288 -43.822 1.00 43.41 210 GLY A N 1
ATOM 1663 C CA . GLY A 1 210 ? 34.773 11.399 -42.396 1.00 43.41 210 GLY A CA 1
ATOM 1664 C C . GLY A 1 210 ? 34.798 10.107 -41.585 1.00 43.41 210 GLY A C 1
ATOM 1665 O O . GLY A 1 210 ? 34.215 10.050 -40.510 1.00 43.41 210 GLY A O 1
ATOM 1666 N N . GLY A 1 211 ? 35.498 9.072 -42.053 1.00 40.50 211 GLY A N 1
ATOM 1667 C CA . GLY A 1 211 ? 35.797 7.854 -41.279 1.00 40.50 211 GLY A CA 1
ATOM 1668 C C . GLY A 1 211 ? 36.854 8.045 -40.176 1.00 40.50 211 GLY A C 1
ATOM 1669 O O . GLY A 1 211 ? 37.767 7.228 -40.063 1.00 40.50 211 GLY A O 1
ATOM 1670 N N . GLY A 1 212 ? 36.767 9.129 -39.401 1.00 43.28 212 GLY A N 1
ATOM 1671 C CA . GLY A 1 212 ? 37.645 9.431 -38.267 1.00 43.28 212 GLY A CA 1
ATOM 1672 C C . GLY A 1 212 ? 37.024 8.985 -36.943 1.00 43.28 212 GLY A C 1
ATOM 1673 O O . GLY A 1 212 ? 35.813 9.076 -36.756 1.00 43.28 212 GLY A O 1
ATOM 1674 N N . ARG A 1 213 ? 37.843 8.477 -36.017 1.00 45.62 213 ARG A N 1
ATOM 1675 C CA . ARG A 1 213 ? 37.411 8.101 -34.662 1.00 45.62 213 ARG A CA 1
ATOM 1676 C C . ARG A 1 213 ? 36.733 9.305 -33.998 1.00 45.62 213 ARG A C 1
ATOM 1678 O O . ARG A 1 213 ? 37.348 10.352 -33.849 1.00 45.62 213 ARG A O 1
ATOM 1685 N N . LEU A 1 214 ? 35.495 9.120 -33.535 1.00 51.28 214 LEU A N 1
ATOM 1686 C CA . LEU A 1 214 ? 34.691 10.075 -32.744 1.00 51.28 214 LEU A CA 1
ATOM 1687 C C . LEU A 1 214 ? 35.344 10.522 -31.413 1.00 51.28 214 LEU A C 1
ATOM 1689 O O . LEU A 1 214 ? 34.709 11.202 -30.615 1.00 51.28 214 LEU A O 1
ATOM 1693 N N . GLU A 1 215 ? 36.588 10.121 -31.152 1.00 51.91 215 GLU A N 1
ATOM 1694 C CA . GLU A 1 215 ? 37.352 10.457 -29.949 1.00 51.91 215 GLU A CA 1
ATOM 1695 C C . GLU A 1 215 ? 38.197 11.733 -30.122 1.00 51.91 215 GLU A C 1
ATOM 1697 O O . GLU A 1 215 ? 38.612 12.303 -29.117 1.00 51.91 215 GLU A O 1
ATOM 1702 N N . ASP A 1 216 ? 38.408 12.216 -31.356 1.00 52.16 216 ASP A N 1
ATOM 1703 C CA . ASP A 1 216 ? 39.400 13.268 -31.640 1.00 52.16 216 ASP A CA 1
ATOM 1704 C C . ASP A 1 216 ? 38.806 14.676 -31.880 1.00 52.16 216 ASP A C 1
ATOM 1706 O O . ASP A 1 216 ? 39.558 15.630 -32.076 1.00 52.16 216 ASP A O 1
ATOM 1710 N N . HIS A 1 217 ? 37.477 14.851 -31.849 1.00 54.09 217 HIS A N 1
ATOM 1711 C CA . HIS A 1 217 ? 36.854 16.182 -31.939 1.00 54.09 217 HIS A CA 1
ATOM 1712 C C . HIS A 1 217 ? 36.687 16.800 -30.537 1.00 54.09 217 HIS A C 1
ATOM 1714 O O . HIS A 1 217 ? 36.050 16.213 -29.657 1.00 54.09 217 HIS A O 1
ATOM 1720 N N . GLU A 1 218 ? 37.224 18.007 -30.332 1.00 63.38 218 GLU A N 1
ATOM 1721 C CA . GLU A 1 218 ? 37.160 18.749 -29.058 1.00 63.38 218 GLU A CA 1
ATOM 1722 C C . GLU A 1 218 ? 35.702 18.941 -28.582 1.00 63.38 218 GLU A C 1
ATOM 1724 O O . GLU A 1 218 ? 35.381 18.695 -27.418 1.00 63.38 218 GLU A O 1
ATOM 1729 N N . ASP A 1 219 ? 34.783 19.191 -29.522 1.00 62.12 219 ASP A N 1
ATOM 1730 C CA . ASP A 1 219 ? 33.340 19.315 -29.265 1.00 62.12 219 ASP A CA 1
ATOM 1731 C C . ASP A 1 219 ? 32.691 18.004 -28.767 1.00 62.12 219 ASP A C 1
ATOM 1733 O O . ASP A 1 219 ? 31.787 18.012 -27.925 1.00 62.12 219 ASP A O 1
ATOM 1737 N N . THR A 1 220 ? 33.162 16.843 -29.242 1.00 63.50 220 THR A N 1
ATOM 1738 C CA . THR A 1 220 ? 32.667 15.531 -28.783 1.00 63.50 220 THR A CA 1
ATOM 1739 C C . THR A 1 220 ? 33.198 15.151 -27.404 1.00 63.50 220 THR A C 1
ATOM 1741 O O . THR A 1 220 ? 32.488 14.485 -26.644 1.00 63.50 220 THR A O 1
ATOM 1744 N N . ALA A 1 221 ? 34.394 15.614 -27.029 1.00 67.25 221 ALA A N 1
ATOM 1745 C CA . ALA A 1 221 ? 34.949 15.387 -25.696 1.00 67.25 221 ALA A CA 1
ATOM 1746 C C . ALA A 1 221 ? 34.166 16.155 -24.614 1.00 67.25 221 ALA A C 1
ATOM 1748 O O . ALA A 1 221 ? 33.879 15.607 -23.543 1.00 67.25 221 ALA A O 1
ATOM 1749 N N . GLU A 1 222 ? 33.745 17.392 -24.897 1.00 71.62 222 GLU A N 1
ATOM 1750 C CA . GLU A 1 222 ? 32.885 18.162 -23.990 1.00 71.62 222 GLU A CA 1
ATOM 1751 C C . GLU A 1 222 ? 31.481 17.551 -23.862 1.00 71.62 222 GLU A C 1
ATOM 1753 O O . GLU A 1 222 ? 30.966 17.399 -22.745 1.00 71.62 222 GLU A O 1
ATOM 1758 N N . ALA A 1 223 ? 30.885 17.104 -24.972 1.00 69.75 223 ALA A N 1
ATOM 1759 C CA . ALA A 1 223 ? 29.614 16.381 -24.953 1.00 69.75 223 ALA A CA 1
ATOM 1760 C C . ALA A 1 223 ? 29.711 15.083 -24.127 1.00 69.75 223 ALA A C 1
ATOM 1762 O O . ALA A 1 223 ? 28.861 14.811 -23.280 1.00 69.75 223 ALA A O 1
ATOM 1763 N N . MET A 1 224 ? 30.790 14.313 -24.274 1.00 71.06 224 MET A N 1
ATOM 1764 C CA . MET A 1 224 ? 30.983 13.082 -23.502 1.00 71.06 224 MET A CA 1
ATOM 1765 C C . MET A 1 224 ? 31.183 13.363 -22.002 1.00 71.06 224 MET A C 1
ATOM 1767 O O . MET A 1 224 ? 30.661 12.635 -21.155 1.00 71.06 224 MET A O 1
ATOM 1771 N N . LYS A 1 225 ? 31.861 14.465 -21.648 1.00 79.62 225 LYS A N 1
ATOM 1772 C CA . LYS A 1 225 ? 32.023 14.908 -20.253 1.00 79.62 225 LYS A CA 1
ATOM 1773 C C . LYS A 1 225 ? 30.697 15.339 -19.620 1.00 79.62 225 LYS A C 1
ATOM 1775 O O . LYS A 1 225 ? 30.458 15.045 -18.446 1.00 79.62 225 LYS A O 1
ATOM 1780 N N . THR A 1 226 ? 29.822 16.010 -20.373 1.00 77.56 226 THR A N 1
ATOM 1781 C CA . THR A 1 226 ? 28.484 16.388 -19.884 1.00 77.56 226 THR A CA 1
ATOM 1782 C C . THR A 1 226 ? 27.569 15.173 -19.718 1.00 77.56 226 THR A C 1
ATOM 1784 O O . THR A 1 226 ? 26.902 15.076 -18.686 1.00 77.56 226 THR A O 1
ATOM 1787 N N . ILE A 1 227 ? 27.619 14.203 -20.638 1.00 74.62 227 ILE A N 1
ATOM 1788 C CA . ILE A 1 227 ? 26.897 12.923 -20.525 1.00 74.62 227 ILE A CA 1
ATOM 1789 C C . ILE A 1 227 ? 27.358 12.155 -19.280 1.00 74.62 227 ILE A C 1
ATOM 1791 O O . ILE A 1 227 ? 26.532 11.776 -18.453 1.00 74.62 227 ILE A O 1
ATOM 1795 N N . ALA A 1 228 ? 28.671 12.025 -19.062 1.00 78.56 228 ALA A N 1
ATOM 1796 C CA . ALA A 1 228 ? 29.207 11.353 -17.877 1.00 78.56 228 ALA A CA 1
ATOM 1797 C C . ALA A 1 228 ? 28.772 12.034 -16.559 1.00 78.56 228 ALA A C 1
ATOM 1799 O O . ALA A 1 228 ? 28.483 11.369 -15.559 1.00 78.56 228 ALA A O 1
ATOM 1800 N N . ALA A 1 229 ? 28.686 13.370 -16.542 1.00 80.69 229 ALA A N 1
ATOM 1801 C CA . ALA A 1 229 ? 28.192 14.117 -15.386 1.00 80.69 229 ALA A CA 1
ATOM 1802 C C . ALA A 1 229 ? 26.682 13.917 -15.150 1.00 80.69 229 ALA A C 1
ATOM 1804 O O . ALA A 1 229 ? 26.239 13.879 -13.998 1.00 80.69 229 ALA A O 1
ATOM 1805 N N . GLN A 1 230 ? 25.891 13.784 -16.216 1.00 76.00 230 GLN A N 1
ATOM 1806 C CA . GLN A 1 230 ? 24.456 13.504 -16.140 1.00 76.00 230 GLN A CA 1
ATOM 1807 C C . GLN A 1 230 ? 24.178 12.061 -15.707 1.00 76.00 230 GLN A C 1
ATOM 1809 O O . GLN A 1 230 ? 23.341 11.856 -14.829 1.00 76.00 230 GLN A O 1
ATOM 1814 N N . ASP A 1 231 ? 24.934 11.083 -16.204 1.00 74.44 231 ASP A N 1
ATOM 1815 C CA . ASP A 1 231 ? 24.820 9.681 -15.789 1.00 74.44 231 ASP A CA 1
ATOM 1816 C C . ASP A 1 231 ? 25.055 9.520 -14.289 1.00 74.44 231 ASP A C 1
ATOM 1818 O O . ASP A 1 231 ? 24.299 8.828 -13.603 1.00 74.44 231 ASP A O 1
ATOM 1822 N N . LYS A 1 232 ? 26.038 10.241 -13.738 1.00 80.69 232 LYS A N 1
ATOM 1823 C CA . LYS A 1 232 ? 26.269 10.266 -12.290 1.00 80.69 232 LYS A CA 1
ATOM 1824 C C . LYS A 1 232 ? 25.066 10.829 -11.522 1.00 80.69 232 LYS A C 1
ATOM 1826 O O . LYS A 1 232 ? 24.734 10.327 -10.450 1.00 80.69 232 LYS A O 1
ATOM 1831 N N . LYS A 1 233 ? 24.383 11.851 -12.053 1.00 81.12 233 LYS A N 1
ATOM 1832 C CA . LYS A 1 233 ? 23.159 12.396 -11.435 1.00 81.12 233 LYS A CA 1
ATOM 1833 C C . LYS A 1 233 ? 21.993 11.408 -11.507 1.00 81.12 233 LYS A C 1
ATOM 1835 O O . LYS A 1 233 ? 21.293 11.255 -10.509 1.00 81.12 233 LYS A O 1
ATOM 1840 N N . ILE A 1 234 ? 21.820 10.716 -12.633 1.00 75.94 234 ILE A N 1
ATOM 1841 C CA . ILE A 1 234 ? 20.775 9.698 -12.817 1.00 75.94 234 ILE A CA 1
ATOM 1842 C C . ILE A 1 234 ? 21.019 8.500 -11.895 1.00 75.94 234 ILE A C 1
ATOM 1844 O O . ILE A 1 234 ? 20.094 8.009 -11.257 1.00 75.94 234 ILE A O 1
ATOM 1848 N N . GLN A 1 235 ? 22.263 8.038 -11.763 1.00 78.69 235 GLN A N 1
ATOM 1849 C CA . GLN A 1 235 ? 22.596 6.965 -10.823 1.00 78.69 235 GLN A CA 1
ATOM 1850 C C . GLN A 1 235 ? 22.273 7.365 -9.381 1.00 78.69 235 GLN A C 1
ATOM 1852 O O . GLN A 1 235 ? 21.649 6.588 -8.659 1.00 78.69 235 GLN A O 1
ATOM 1857 N N . ASN A 1 236 ? 22.604 8.599 -8.990 1.00 81.31 236 ASN A N 1
ATOM 1858 C CA . ASN A 1 236 ? 22.268 9.114 -7.665 1.00 81.31 236 ASN A CA 1
ATOM 1859 C C . ASN A 1 236 ? 20.746 9.200 -7.443 1.00 81.31 236 ASN A C 1
ATOM 1861 O O . ASN A 1 236 ? 20.263 8.813 -6.379 1.00 81.31 236 ASN A O 1
ATOM 1865 N N . SER A 1 237 ? 19.968 9.675 -8.424 1.00 76.31 237 SER A N 1
ATOM 1866 C CA . SER A 1 237 ? 18.504 9.755 -8.292 1.00 76.31 237 SER A CA 1
ATOM 1867 C C . SER A 1 237 ? 17.859 8.367 -8.253 1.00 76.31 237 SER A C 1
ATOM 1869 O O . SER A 1 237 ? 16.985 8.118 -7.421 1.00 76.31 237 SER A O 1
ATOM 1871 N N . LEU A 1 238 ? 18.348 7.420 -9.058 1.00 79.88 238 LEU A N 1
ATOM 1872 C CA . LEU A 1 238 ? 17.921 6.021 -9.019 1.00 79.88 238 LEU A CA 1
ATOM 1873 C C . LEU A 1 238 ? 18.253 5.350 -7.686 1.00 79.88 238 LEU A C 1
ATOM 1875 O O . LEU A 1 238 ? 17.454 4.543 -7.209 1.00 79.88 238 LEU A O 1
ATOM 1879 N N . GLU A 1 239 ? 19.381 5.685 -7.060 1.00 82.12 239 GLU A N 1
ATOM 1880 C CA . GLU A 1 239 ? 19.727 5.191 -5.727 1.00 82.12 239 GLU A CA 1
ATOM 1881 C C . GLU A 1 239 ? 18.768 5.745 -4.664 1.00 82.12 239 GLU A C 1
ATOM 1883 O O . GLU A 1 239 ? 18.295 4.993 -3.809 1.00 82.12 239 GLU A O 1
ATOM 1888 N N . VAL A 1 240 ? 18.410 7.032 -4.740 1.00 79.12 240 VAL A N 1
ATOM 1889 C CA . VAL A 1 240 ? 17.413 7.648 -3.846 1.00 79.12 240 VAL A CA 1
ATOM 1890 C C . VAL A 1 240 ? 16.044 6.994 -4.021 1.00 79.12 240 VAL A C 1
ATOM 1892 O O . VAL A 1 240 ? 15.428 6.599 -3.031 1.00 79.12 240 VAL A O 1
ATOM 1895 N N . VAL A 1 241 ? 15.591 6.794 -5.262 1.00 75.19 241 VAL A N 1
ATOM 1896 C CA . VAL A 1 241 ? 14.338 6.080 -5.553 1.00 75.19 241 VAL A CA 1
ATOM 1897 C C . VAL A 1 241 ? 14.422 4.634 -5.074 1.00 75.19 241 VAL A C 1
ATOM 1899 O O . VAL A 1 241 ? 13.469 4.125 -4.495 1.00 75.19 241 VAL A O 1
ATOM 1902 N N . SER A 1 242 ? 15.561 3.960 -5.252 1.00 81.94 242 SER A N 1
ATOM 1903 C CA . SER A 1 242 ? 15.763 2.603 -4.740 1.00 81.94 242 SER A CA 1
ATOM 1904 C C . SER A 1 242 ? 15.652 2.558 -3.221 1.00 81.94 242 SER A C 1
ATOM 1906 O O . SER A 1 242 ? 14.965 1.687 -2.702 1.00 81.94 242 SER A O 1
ATOM 1908 N N . LYS A 1 243 ? 16.253 3.514 -2.504 1.00 83.00 243 LYS A N 1
ATOM 1909 C CA . LYS A 1 243 ? 16.118 3.636 -1.046 1.00 83.00 243 LYS A CA 1
ATOM 1910 C C . LYS A 1 243 ? 14.673 3.924 -0.635 1.00 83.00 243 LYS A C 1
ATOM 1912 O O . LYS A 1 243 ? 14.204 3.340 0.339 1.00 83.00 243 LYS A O 1
ATOM 1917 N N . GLY A 1 244 ? 13.959 4.779 -1.370 1.00 79.19 244 GLY A N 1
ATOM 1918 C CA . GLY A 1 244 ? 12.537 5.060 -1.149 1.00 79.19 244 GLY A CA 1
ATOM 1919 C C . GLY A 1 244 ? 11.658 3.820 -1.326 1.00 79.19 244 GLY A C 1
ATOM 1920 O O . GLY A 1 244 ? 10.869 3.494 -0.444 1.00 79.19 244 GLY A O 1
ATOM 1921 N N . VAL A 1 245 ? 11.863 3.067 -2.410 1.00 79.94 245 VAL A N 1
ATOM 1922 C CA . VAL A 1 245 ? 11.150 1.809 -2.681 1.00 79.94 245 VAL A CA 1
ATOM 1923 C C . VAL A 1 245 ? 11.500 0.740 -1.648 1.00 79.94 245 VAL A C 1
ATOM 1925 O O . VAL A 1 245 ? 10.597 0.087 -1.141 1.00 79.94 245 VAL A O 1
ATOM 1928 N N . SER A 1 246 ? 12.769 0.595 -1.255 1.00 79.62 246 SER A N 1
ATOM 1929 C CA . SER A 1 246 ? 13.152 -0.326 -0.177 1.00 79.62 246 SER A CA 1
ATOM 1930 C C . SER A 1 246 ? 12.473 0.035 1.145 1.00 79.62 246 SER A C 1
ATOM 1932 O O . SER A 1 246 ? 12.029 -0.858 1.857 1.00 79.62 246 SER A O 1
ATOM 1934 N N . ARG A 1 247 ? 12.333 1.330 1.468 1.00 80.00 247 ARG A N 1
ATOM 1935 C CA . ARG A 1 247 ? 11.574 1.777 2.649 1.00 80.00 247 ARG A CA 1
ATOM 1936 C C . ARG A 1 247 ? 10.092 1.434 2.536 1.00 80.00 247 ARG A C 1
ATOM 1938 O O . ARG A 1 247 ? 9.540 0.911 3.498 1.00 80.00 247 ARG A O 1
ATOM 1945 N N . LEU A 1 248 ? 9.468 1.675 1.380 1.00 76.38 248 LEU A N 1
ATOM 1946 C CA . LEU A 1 248 ? 8.075 1.285 1.128 1.00 76.38 248 LEU A CA 1
ATOM 1947 C C . LEU A 1 248 ? 7.887 -0.233 1.215 1.00 76.38 248 LEU A C 1
ATOM 1949 O O . LEU A 1 248 ? 6.886 -0.684 1.758 1.00 76.38 248 LEU A O 1
ATOM 1953 N N . HIS A 1 249 ? 8.856 -1.019 0.745 1.00 82.94 249 HIS A N 1
ATOM 1954 C CA . HIS A 1 249 ? 8.834 -2.474 0.844 1.00 82.94 249 HIS A CA 1
ATOM 1955 C C . HIS A 1 249 ? 8.943 -2.948 2.298 1.00 82.94 249 HIS A C 1
ATOM 1957 O O . HIS A 1 249 ? 8.133 -3.760 2.736 1.00 82.94 249 HIS A O 1
ATOM 1963 N N . THR A 1 250 ? 9.879 -2.401 3.081 1.00 83.25 250 THR A N 1
ATOM 1964 C CA . THR A 1 250 ? 9.981 -2.696 4.520 1.00 83.25 250 THR A CA 1
ATOM 1965 C C . THR A 1 250 ? 8.706 -2.302 5.261 1.00 83.25 250 THR A C 1
ATOM 1967 O O . THR A 1 250 ? 8.210 -3.074 6.075 1.00 83.25 250 THR A O 1
ATOM 1970 N N . LEU A 1 251 ? 8.131 -1.141 4.939 1.00 80.19 251 LEU A N 1
ATOM 1971 C CA . LEU A 1 251 ? 6.869 -0.682 5.515 1.00 80.19 251 LEU A CA 1
ATOM 1972 C C . LEU A 1 251 ? 5.700 -1.589 5.099 1.00 80.19 251 LEU A C 1
ATOM 1974 O O . LEU A 1 251 ? 4.842 -1.899 5.919 1.00 80.19 251 LEU A O 1
ATOM 1978 N N . ALA A 1 252 ? 5.687 -2.091 3.862 1.00 77.88 252 ALA A N 1
ATOM 1979 C CA . ALA A 1 252 ? 4.704 -3.068 3.403 1.00 77.88 252 ALA A CA 1
ATOM 1980 C C . ALA A 1 252 ? 4.832 -4.415 4.136 1.00 77.88 252 ALA A C 1
ATOM 1982 O O . ALA A 1 252 ? 3.808 -5.005 4.486 1.00 77.88 252 ALA A O 1
ATOM 1983 N N . LEU A 1 253 ? 6.058 -4.880 4.414 1.00 82.81 253 LEU A N 1
ATOM 1984 C CA . LEU A 1 253 ? 6.314 -6.076 5.226 1.00 82.81 253 LEU A CA 1
ATOM 1985 C C . LEU A 1 253 ? 5.891 -5.876 6.687 1.00 82.81 253 LEU A C 1
ATOM 1987 O O . LEU A 1 253 ? 5.257 -6.758 7.260 1.00 82.81 253 LEU A O 1
ATOM 1991 N N . GLU A 1 254 ? 6.184 -4.716 7.279 1.00 80.62 254 GLU A N 1
ATOM 1992 C CA . GLU A 1 254 ? 5.762 -4.382 8.644 1.00 80.62 254 GLU A CA 1
ATOM 1993 C C . GLU A 1 254 ? 4.233 -4.321 8.755 1.00 80.62 254 GLU A C 1
ATOM 1995 O O . GLU A 1 254 ? 3.658 -4.907 9.671 1.00 80.62 254 GLU A O 1
ATOM 2000 N N . ILE A 1 255 ? 3.558 -3.693 7.785 1.00 75.06 255 ILE A N 1
ATOM 2001 C CA . ILE A 1 255 ? 2.092 -3.697 7.691 1.00 75.06 255 ILE A CA 1
ATOM 2002 C C . ILE A 1 255 ? 1.568 -5.126 7.524 1.00 75.06 255 ILE A C 1
ATOM 2004 O O . ILE A 1 255 ? 0.581 -5.484 8.162 1.00 75.06 255 ILE A O 1
ATOM 2008 N N . GLY A 1 256 ? 2.225 -5.951 6.702 1.00 77.38 256 GLY A N 1
ATOM 2009 C CA . GLY A 1 256 ? 1.901 -7.372 6.558 1.00 77.38 256 GLY A CA 1
ATOM 2010 C C . GLY A 1 256 ? 1.931 -8.104 7.900 1.00 77.38 256 GLY A C 1
ATOM 2011 O O . GLY A 1 256 ? 0.930 -8.694 8.297 1.00 77.38 256 GLY A O 1
ATOM 2012 N N . GLY A 1 257 ? 3.026 -7.969 8.653 1.00 79.38 257 GLY A N 1
ATOM 2013 C CA . GLY A 1 257 ? 3.168 -8.586 9.973 1.00 79.38 257 GLY A CA 1
ATOM 2014 C C . GLY A 1 257 ? 2.182 -8.045 11.017 1.00 79.38 257 GLY A C 1
ATOM 2015 O O . GLY A 1 257 ? 1.624 -8.813 11.803 1.00 79.38 257 GLY A O 1
ATOM 2016 N N . GLN A 1 258 ? 1.910 -6.736 11.014 1.00 77.25 258 GLN A N 1
ATOM 2017 C CA . GLN A 1 258 ? 0.900 -6.140 11.896 1.00 77.25 258 GLN A CA 1
ATOM 2018 C C . GLN A 1 258 ? -0.516 -6.630 11.567 1.00 77.25 258 GLN A C 1
ATOM 2020 O O . GLN A 1 258 ? -1.330 -6.760 12.479 1.00 77.25 258 GLN A O 1
ATOM 2025 N N . ILE A 1 259 ? -0.819 -6.929 10.302 1.00 70.75 259 ILE A N 1
ATOM 2026 C CA . ILE A 1 259 ? -2.126 -7.453 9.886 1.00 70.75 259 ILE A CA 1
ATOM 2027 C C . ILE A 1 259 ? -2.292 -8.909 10.277 1.00 70.75 259 ILE A C 1
ATOM 2029 O O . ILE A 1 259 ? -3.337 -9.254 10.815 1.00 70.75 259 ILE A O 1
ATOM 2033 N N . ASP A 1 260 ? -1.261 -9.736 10.134 1.00 79.00 260 ASP A N 1
ATOM 2034 C CA . ASP A 1 260 ? -1.308 -11.104 10.657 1.00 79.00 260 ASP A CA 1
ATOM 2035 C C . ASP A 1 260 ? -1.554 -11.110 12.173 1.00 79.00 260 ASP A C 1
ATOM 2037 O O . ASP A 1 260 ? -2.313 -11.930 12.695 1.00 79.00 260 ASP A O 1
ATOM 2041 N N . MET A 1 261 ? -0.963 -10.152 12.896 1.00 79.69 261 MET A N 1
ATOM 2042 C CA . MET A 1 261 ? -1.222 -9.966 14.324 1.00 79.69 261 MET A CA 1
ATOM 2043 C C . MET A 1 261 ? -2.653 -9.474 14.594 1.00 79.69 261 MET A C 1
ATOM 2045 O O . MET A 1 261 ? -3.309 -9.977 15.508 1.00 79.69 261 MET A O 1
ATOM 2049 N N . GLN A 1 262 ? -3.166 -8.524 13.806 1.00 72.88 262 GLN A N 1
ATOM 2050 C CA . GLN A 1 262 ? -4.539 -8.024 13.940 1.00 72.88 262 GLN A CA 1
ATOM 2051 C C . GLN A 1 262 ? -5.587 -9.082 13.583 1.00 72.88 262 GLN A C 1
ATOM 2053 O O . GLN A 1 262 ? -6.576 -9.183 14.299 1.00 72.88 262 GLN A O 1
ATOM 2058 N N . ASN A 1 263 ? -5.352 -9.919 12.573 1.00 78.38 263 ASN A N 1
ATOM 2059 C CA . ASN A 1 263 ? -6.217 -11.045 12.219 1.00 78.38 263 ASN A CA 1
ATOM 2060 C C . ASN A 1 263 ? -6.292 -12.050 13.371 1.00 78.38 263 ASN A C 1
ATOM 2062 O O . ASN A 1 263 ? -7.385 -12.391 13.808 1.00 78.38 263 ASN A O 1
ATOM 2066 N N . LYS A 1 264 ? -5.156 -12.399 13.991 1.00 83.50 264 LYS A N 1
ATOM 2067 C CA . LYS A 1 264 ? -5.155 -13.217 15.219 1.00 83.50 264 LYS A CA 1
ATOM 2068 C C . LYS A 1 264 ? -5.922 -12.557 16.370 1.00 83.50 264 LYS A C 1
ATOM 2070 O O . LYS A 1 264 ? -6.572 -13.240 17.160 1.00 83.50 264 LYS A O 1
ATOM 2075 N N . HIS A 1 265 ? -5.846 -11.232 16.509 1.00 80.81 265 HIS A N 1
ATOM 2076 C CA . HIS A 1 265 ? -6.648 -10.510 17.499 1.00 80.81 265 HIS A CA 1
ATOM 2077 C C . HIS A 1 265 ? -8.143 -10.505 17.151 1.00 80.81 265 HIS A C 1
ATOM 2079 O O . HIS A 1 265 ? -8.957 -10.600 18.071 1.00 80.81 265 HIS A O 1
ATOM 2085 N N . LEU A 1 266 ? -8.515 -10.436 15.870 1.00 81.06 266 LEU A N 1
ATOM 2086 C CA . LEU A 1 266 ? -9.901 -10.537 15.414 1.00 81.06 266 LEU A CA 1
ATOM 2087 C C . LEU A 1 266 ? -10.461 -11.936 15.664 1.00 81.06 266 LEU A C 1
ATOM 2089 O O . LEU A 1 266 ? -11.525 -12.023 16.265 1.00 81.06 266 LEU A O 1
ATOM 2093 N N . ASP A 1 267 ? -9.713 -12.997 15.360 1.00 86.25 267 ASP A N 1
ATOM 2094 C CA . ASP A 1 267 ? -10.110 -14.383 15.648 1.00 86.25 267 ASP A CA 1
ATOM 2095 C C . ASP A 1 267 ? -10.367 -14.591 17.150 1.00 86.25 267 ASP A C 1
ATOM 2097 O O . ASP A 1 267 ? -11.388 -15.141 17.566 1.00 86.25 267 ASP A O 1
ATOM 2101 N N . ASN A 1 268 ? -9.468 -14.085 18.002 1.00 87.75 268 ASN A N 1
ATOM 2102 C CA . ASN A 1 268 ? -9.660 -14.107 19.455 1.00 87.75 268 ASN A CA 1
ATOM 2103 C C . ASN A 1 268 ? -10.887 -13.288 19.885 1.00 87.75 268 ASN A C 1
ATOM 2105 O O . ASN A 1 268 ? -11.617 -13.689 20.795 1.00 87.75 268 ASN A O 1
ATOM 2109 N N . THR A 1 269 ? -11.129 -12.142 19.244 1.00 84.56 269 THR A N 1
ATOM 2110 C CA . THR A 1 269 ? -12.292 -11.293 19.533 1.00 84.56 269 THR A CA 1
ATOM 2111 C C . THR A 1 269 ? -13.591 -11.981 19.121 1.00 84.56 269 THR A C 1
ATOM 2113 O O . THR A 1 269 ? -14.554 -11.951 19.884 1.00 84.56 269 THR A O 1
ATOM 2116 N N . GLU A 1 270 ? -13.611 -12.657 17.974 1.00 86.50 270 GLU A N 1
ATOM 2117 C CA . GLU A 1 270 ? -14.740 -13.447 17.492 1.00 86.50 270 GLU A CA 1
ATOM 2118 C C . GLU A 1 270 ? -15.035 -14.610 18.442 1.00 86.50 270 GLU A C 1
ATOM 2120 O O . GLU A 1 270 ? -16.178 -14.792 18.860 1.00 86.50 270 GLU A O 1
ATOM 2125 N N . GLN A 1 271 ? -14.009 -15.332 18.903 1.00 88.62 271 GLN A N 1
ATOM 2126 C CA . GLN A 1 271 ? -14.181 -16.380 19.912 1.00 88.62 271 GLN A CA 1
ATOM 2127 C C . GLN A 1 271 ? -14.763 -15.840 21.228 1.00 88.62 271 GLN A C 1
ATOM 2129 O O . GLN A 1 271 ? -15.635 -16.475 21.826 1.00 88.62 271 GLN A O 1
ATOM 2134 N N . VAL A 1 272 ? -14.312 -14.671 21.697 1.00 89.56 272 VAL A N 1
ATOM 2135 C CA . VAL A 1 272 ? -14.868 -14.028 22.901 1.00 89.56 272 VAL A CA 1
ATOM 2136 C C . VAL A 1 272 ? -16.308 -13.569 22.666 1.00 89.56 272 VAL A C 1
ATOM 2138 O O . VAL A 1 272 ? -17.152 -13.771 23.538 1.00 89.56 272 VAL A O 1
ATOM 2141 N N . MET A 1 273 ? -16.616 -13.004 21.498 1.00 84.12 273 MET A N 1
ATOM 2142 C CA . MET A 1 273 ? -17.968 -12.574 21.138 1.00 84.12 273 MET A CA 1
ATOM 2143 C C . MET A 1 273 ? -18.930 -13.762 21.032 1.00 84.12 273 MET A C 1
ATOM 2145 O O . MET A 1 273 ? -20.053 -13.678 21.531 1.00 84.12 273 MET A O 1
ATOM 2149 N N . ASN A 1 274 ? -18.486 -14.887 20.471 1.00 90.31 274 ASN A N 1
ATOM 2150 C CA . ASN A 1 274 ? -19.258 -16.126 20.419 1.00 90.31 274 ASN A CA 1
ATOM 2151 C C . ASN A 1 274 ? -19.549 -16.645 21.835 1.00 90.31 274 ASN A C 1
ATOM 2153 O O . ASN A 1 274 ? -20.710 -16.878 22.171 1.00 90.31 274 ASN A O 1
ATOM 2157 N N . LYS A 1 275 ? -18.543 -16.679 22.723 1.00 90.38 275 LYS A N 1
ATOM 2158 C CA . LYS A 1 275 ? -18.737 -17.030 24.145 1.00 90.38 275 LYS A CA 1
ATOM 2159 C C . LYS A 1 275 ? -19.710 -16.087 24.858 1.00 90.38 275 LYS A C 1
ATOM 2161 O O . LYS A 1 275 ? -20.573 -16.542 25.605 1.00 90.38 275 LYS A O 1
ATOM 2166 N N . GLN A 1 276 ? -19.601 -14.776 24.639 1.00 87.62 276 GLN A N 1
ATOM 2167 C CA . GLN A 1 276 ? -20.526 -13.797 25.223 1.00 87.62 276 GLN A CA 1
ATOM 2168 C C . GLN A 1 276 ? -21.949 -13.962 24.676 1.00 87.62 276 GLN A C 1
ATOM 2170 O O . GLN A 1 276 ? -22.913 -13.842 25.428 1.00 87.62 276 GLN A O 1
ATOM 2175 N N . THR A 1 277 ? -22.094 -14.288 23.393 1.00 88.88 277 THR A N 1
ATOM 2176 C CA . THR A 1 277 ? -23.392 -14.547 22.757 1.00 88.88 277 THR A CA 1
ATOM 2177 C C . THR A 1 277 ? -24.040 -15.810 23.323 1.00 88.88 277 THR A C 1
ATOM 2179 O O . THR A 1 277 ? -25.223 -15.787 23.664 1.00 88.88 277 THR A O 1
ATOM 2182 N N . GLU A 1 278 ? -23.274 -16.884 23.527 1.00 90.88 278 GLU A N 1
ATOM 2183 C CA . GLU A 1 278 ? -23.739 -18.104 24.202 1.00 90.88 278 GLU A CA 1
ATOM 2184 C C . GLU A 1 278 ? -24.141 -17.843 25.661 1.00 90.88 278 GLU A C 1
ATOM 2186 O O . GLU A 1 278 ? -25.185 -18.320 26.125 1.00 90.88 278 GLU A O 1
ATOM 2191 N N . GLN A 1 279 ? -23.361 -17.037 26.390 1.00 89.56 279 GLN A N 1
ATOM 2192 C CA . GLN A 1 279 ? -23.703 -16.613 27.750 1.00 89.56 279 GLN A CA 1
ATOM 2193 C C . GLN A 1 279 ? -24.995 -15.789 27.771 1.00 89.56 279 GLN A C 1
ATOM 2195 O O . GLN A 1 279 ? -25.878 -16.066 28.583 1.00 89.56 279 GLN A O 1
ATOM 2200 N N . LEU A 1 280 ? -25.157 -14.828 26.857 1.00 89.12 280 LEU A N 1
ATOM 2201 C CA . LEU A 1 280 ? -26.383 -14.038 26.715 1.00 89.12 280 LEU A CA 1
ATOM 2202 C C . LEU A 1 280 ? -27.583 -14.906 26.331 1.00 89.12 280 LEU A C 1
ATOM 2204 O O . LEU A 1 280 ? -28.685 -14.682 26.835 1.00 89.12 280 LEU A O 1
ATOM 2208 N N . HIS A 1 281 ? -27.394 -15.910 25.476 1.00 91.44 281 HIS A N 1
ATOM 2209 C CA . HIS A 1 281 ? -28.446 -16.861 25.135 1.00 91.44 281 HIS A CA 1
ATOM 2210 C C . HIS A 1 281 ? -28.862 -17.681 26.363 1.00 91.44 281 HIS A C 1
ATOM 2212 O O . HIS A 1 281 ? -30.047 -17.763 26.689 1.00 91.44 281 HIS A O 1
ATOM 2218 N N . THR A 1 282 ? -27.887 -18.195 27.115 1.00 92.25 282 THR A N 1
ATOM 2219 C CA . THR A 1 282 ? -28.116 -18.952 28.353 1.00 92.25 282 THR A CA 1
ATOM 2220 C C . THR A 1 282 ? -28.820 -18.102 29.414 1.00 92.25 282 THR A C 1
ATOM 2222 O O . THR A 1 282 ? -29.770 -18.566 30.050 1.00 92.25 282 THR A O 1
ATOM 2225 N N . LEU A 1 283 ? -28.410 -16.841 29.584 1.00 90.69 283 LEU A N 1
ATOM 2226 C CA . LEU A 1 283 ? -29.054 -15.893 30.493 1.00 90.69 283 LEU A CA 1
ATOM 2227 C C . LEU A 1 283 ? -30.485 -15.579 30.056 1.00 90.69 283 LEU A C 1
ATOM 2229 O O . LEU A 1 283 ? -31.382 -15.622 30.890 1.00 90.69 283 LEU A O 1
ATOM 2233 N N . ASN A 1 284 ? -30.735 -15.353 28.764 1.00 91.44 284 ASN A N 1
ATOM 2234 C CA . ASN A 1 284 ? -32.089 -15.144 28.244 1.00 91.44 284 ASN A CA 1
ATOM 2235 C C . ASN A 1 284 ? -32.996 -16.361 28.470 1.00 91.44 284 ASN A C 1
ATOM 2237 O O . ASN A 1 284 ? -34.166 -16.202 28.822 1.00 91.44 284 ASN A O 1
ATOM 2241 N N . VAL A 1 285 ? -32.476 -17.582 28.308 1.00 91.06 285 VAL A N 1
ATOM 2242 C CA . VAL A 1 285 ? -33.224 -18.813 28.602 1.00 91.06 285 VAL A CA 1
ATOM 2243 C C . VAL A 1 285 ? -33.534 -18.920 30.097 1.00 91.06 285 VAL A C 1
ATOM 2245 O O . VAL A 1 285 ? -34.679 -19.200 30.456 1.00 91.06 285 VAL A O 1
ATOM 2248 N N . ARG A 1 286 ? -32.557 -18.656 30.977 1.00 91.00 286 ARG A N 1
ATOM 2249 C CA . ARG A 1 286 ? -32.764 -18.645 32.437 1.00 91.00 286 ARG A CA 1
ATOM 2250 C C . ARG A 1 286 ? -33.778 -17.582 32.854 1.00 91.00 286 ARG A C 1
ATOM 2252 O O . ARG A 1 286 ? -34.689 -17.890 33.613 1.00 91.00 286 ARG A O 1
ATOM 2259 N N . LEU A 1 287 ? -33.685 -16.376 32.300 1.00 89.38 287 LEU A N 1
ATOM 2260 C CA . LEU A 1 287 ? -34.612 -15.283 32.584 1.00 89.38 287 LEU A CA 1
ATOM 2261 C C . LEU A 1 287 ? -36.032 -15.619 32.105 1.00 89.38 287 LEU A C 1
ATOM 2263 O O . LEU A 1 287 ? -36.989 -15.408 32.841 1.00 89.38 287 LEU A O 1
ATOM 2267 N N . LYS A 1 288 ? -36.190 -16.232 30.921 1.00 90.62 288 LYS A N 1
ATOM 2268 C CA . LYS A 1 288 ? -37.493 -16.736 30.448 1.00 90.62 288 LYS A CA 1
ATOM 2269 C C . LYS A 1 288 ? -38.070 -17.827 31.354 1.00 90.62 288 LYS A C 1
ATOM 2271 O O . LYS A 1 288 ? -39.287 -17.857 31.527 1.00 90.62 288 LYS A O 1
ATOM 2276 N N . LYS A 1 289 ? -37.239 -18.718 31.912 1.00 90.56 289 LYS A N 1
ATOM 2277 C CA . LYS A 1 289 ? -37.677 -19.724 32.898 1.00 90.56 289 LYS A CA 1
ATOM 2278 C C . LYS A 1 289 ? -38.133 -19.059 34.199 1.00 90.56 289 LYS A C 1
ATOM 2280 O O . LYS A 1 289 ? -39.269 -19.283 34.596 1.00 90.56 289 LYS A O 1
ATOM 2285 N N . LEU A 1 290 ? -37.330 -18.149 34.759 1.00 86.12 290 LEU A N 1
ATOM 2286 C CA . LEU A 1 290 ? -37.682 -17.391 35.967 1.00 86.12 290 LEU A CA 1
ATOM 2287 C C . LEU A 1 290 ? -38.974 -16.583 35.787 1.00 86.12 290 LEU A C 1
ATOM 2289 O O . LEU A 1 290 ? -39.855 -16.630 36.635 1.00 86.12 290 LEU A O 1
ATOM 2293 N N . VAL A 1 291 ? -39.153 -15.903 34.652 1.00 84.50 291 VAL A N 1
ATOM 2294 C CA . VAL A 1 291 ? -40.391 -15.159 34.361 1.00 84.50 291 VAL A CA 1
ATOM 2295 C C . VAL A 1 291 ? -41.600 -16.096 34.239 1.00 84.50 291 VAL A C 1
ATOM 2297 O O . VAL A 1 291 ? -42.693 -15.743 34.679 1.00 84.50 291 VAL A O 1
ATOM 2300 N N . LYS A 1 292 ? -41.437 -17.295 33.661 1.00 84.81 292 LYS A N 1
ATOM 2301 C CA . LYS A 1 292 ? -42.514 -18.298 33.603 1.00 84.81 292 LYS A CA 1
ATOM 2302 C C . LYS A 1 292 ? -42.872 -18.841 34.989 1.00 84.81 292 LYS A C 1
ATOM 2304 O O . LYS A 1 292 ? -44.055 -19.013 35.256 1.00 84.81 292 LYS A O 1
ATOM 2309 N N . GLU A 1 293 ? -41.886 -19.061 35.853 1.00 81.25 293 GLU A N 1
ATOM 2310 C CA . GLU A 1 293 ? -42.082 -19.533 37.231 1.00 81.25 293 GLU A CA 1
ATOM 2311 C C . GLU A 1 293 ? -42.658 -18.444 38.153 1.00 81.25 293 GLU A C 1
ATOM 2313 O O . GLU A 1 293 ? -43.467 -18.747 39.025 1.00 81.25 293 GLU A O 1
ATOM 2318 N N . MET A 1 294 ? -42.332 -17.165 37.930 1.00 71.06 294 MET A N 1
ATOM 2319 C CA . MET A 1 294 ? -42.881 -16.045 38.711 1.00 71.06 294 MET A CA 1
ATOM 2320 C C . MET A 1 294 ? -44.303 -15.636 38.294 1.00 71.06 294 MET A C 1
ATOM 2322 O O . MET A 1 294 ? -45.034 -15.065 39.107 1.00 71.06 294 MET A O 1
ATOM 2326 N N . LYS A 1 295 ? -44.741 -15.937 37.061 1.00 68.44 295 LYS A N 1
ATOM 2327 C CA . LYS A 1 295 ? -46.113 -15.644 36.602 1.00 68.44 295 LYS A CA 1
ATOM 2328 C C . LYS A 1 295 ? -47.211 -16.167 37.550 1.00 68.44 295 LYS A C 1
ATOM 2330 O O . LYS A 1 295 ? -48.050 -15.348 37.928 1.00 68.44 295 LYS A O 1
ATOM 2335 N N . PRO A 1 296 ? -47.229 -17.441 37.998 1.00 70.12 296 PRO A N 1
ATOM 2336 C CA . PRO A 1 296 ? -48.246 -17.901 38.950 1.00 70.12 296 PRO A CA 1
ATOM 2337 C C . PRO A 1 296 ? -48.139 -17.213 40.321 1.00 70.12 296 PRO A C 1
ATOM 2339 O O . PRO A 1 296 ? -49.161 -16.986 40.967 1.00 70.12 296 PRO A O 1
ATOM 2342 N N . MET A 1 297 ? -46.935 -16.810 40.744 1.00 63.59 297 MET A N 1
ATOM 2343 C CA . MET A 1 297 ? -46.728 -16.148 42.037 1.00 63.59 297 MET A CA 1
ATOM 2344 C C . MET A 1 297 ? -47.356 -14.749 42.072 1.00 63.59 297 MET A C 1
ATOM 2346 O O . MET A 1 297 ? -47.958 -14.369 43.073 1.00 63.59 297 MET A O 1
ATOM 2350 N N . SER A 1 298 ? -47.289 -14.012 40.956 1.00 70.50 298 SER A N 1
ATOM 2351 C CA . SER A 1 298 ? -47.943 -12.701 40.844 1.00 70.50 298 SER A CA 1
ATOM 2352 C C . SER A 1 298 ? -49.469 -12.798 40.933 1.00 70.50 298 SER A C 1
ATOM 2354 O O . SER A 1 298 ? -50.083 -11.991 41.621 1.00 70.50 298 SER A O 1
ATOM 2356 N N . VAL A 1 299 ? -50.082 -13.822 40.325 1.00 77.31 299 VAL A N 1
ATOM 2357 C CA . VAL A 1 299 ? -51.536 -14.041 40.402 1.00 77.31 299 VAL A CA 1
ATOM 2358 C C . VAL A 1 299 ? -51.960 -14.344 41.837 1.00 77.31 299 VAL A C 1
ATOM 2360 O O . VAL A 1 299 ? -52.912 -13.741 42.322 1.00 77.31 299 VAL A O 1
ATOM 236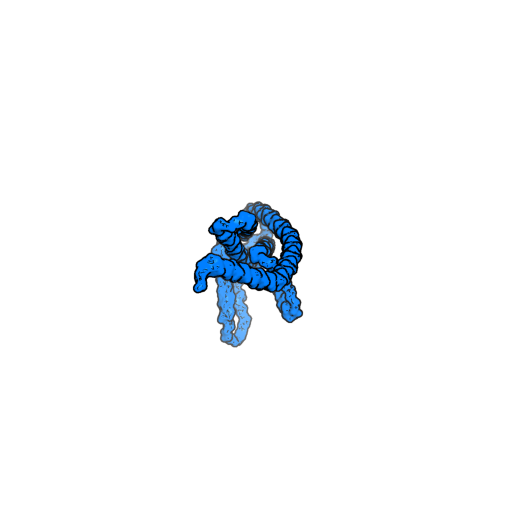3 N N . PHE A 1 300 ? -51.228 -15.211 42.544 1.00 81.75 300 PHE A N 1
ATOM 2364 C CA . PHE A 1 300 ? -51.516 -15.510 43.948 1.00 81.75 300 PHE A CA 1
ATOM 2365 C C . PHE A 1 300 ? -51.390 -14.268 44.845 1.00 81.75 300 PHE A C 1
ATOM 2367 O O . PHE A 1 300 ? -52.266 -14.020 45.671 1.00 81.75 300 PHE A O 1
ATOM 2374 N N . LEU A 1 301 ? -50.351 -13.447 44.644 1.00 82.88 301 LEU A N 1
ATOM 2375 C CA . LEU A 1 301 ? -50.186 -12.177 45.359 1.00 82.88 301 LEU A CA 1
ATOM 2376 C C . LEU A 1 301 ? -51.323 -11.192 45.061 1.00 82.88 301 LEU A C 1
ATOM 2378 O O . LEU A 1 301 ? -51.848 -10.596 45.994 1.00 82.88 301 LEU A O 1
ATOM 2382 N N . TYR A 1 302 ? -51.754 -11.056 43.802 1.00 86.00 302 TYR A N 1
ATOM 2383 C CA . TYR A 1 302 ? -52.900 -10.211 43.450 1.00 86.00 302 TYR A CA 1
ATOM 2384 C C . TYR A 1 302 ? -54.199 -10.704 44.093 1.00 86.00 302 TYR A C 1
ATOM 2386 O O . TYR A 1 302 ? -54.933 -9.894 44.651 1.00 86.00 302 TYR A O 1
ATOM 2394 N N . VAL A 1 303 ? -54.467 -12.014 44.075 1.00 88.38 303 VAL A N 1
ATOM 2395 C CA . VAL A 1 303 ? -55.644 -12.605 44.735 1.00 88.38 303 VAL A CA 1
ATOM 2396 C C . VAL A 1 303 ? -55.599 -12.359 46.247 1.00 88.38 303 VAL A C 1
ATOM 2398 O O . VAL A 1 303 ? -56.592 -11.922 46.821 1.00 88.38 303 VAL A O 1
ATOM 2401 N N . CYS A 1 304 ? -54.443 -12.559 46.885 1.00 90.06 304 CYS A N 1
ATOM 2402 C CA . CYS A 1 304 ? -54.250 -12.293 48.311 1.00 90.06 304 CYS A CA 1
ATOM 2403 C C . CYS A 1 304 ? -54.443 -10.802 48.654 1.00 90.06 304 CYS A C 1
ATOM 2405 O O . CYS A 1 304 ? -55.171 -10.472 49.588 1.00 90.06 304 CYS A O 1
ATOM 2407 N N . CYS A 1 305 ? -53.876 -9.890 47.855 1.00 90.75 305 CYS A N 1
ATOM 2408 C CA . CYS A 1 305 ? -54.074 -8.448 48.014 1.00 90.75 305 CYS A CA 1
ATOM 2409 C C . CYS A 1 305 ? -55.545 -8.040 47.839 1.00 90.75 305 CYS A C 1
ATOM 2411 O O . CYS A 1 305 ? -56.043 -7.238 48.623 1.00 90.75 305 CYS A O 1
ATOM 2413 N N . ILE A 1 306 ? -56.260 -8.601 46.856 1.00 92.25 306 ILE A N 1
ATOM 2414 C CA . ILE A 1 306 ? -57.694 -8.336 46.658 1.00 92.25 306 ILE A CA 1
ATOM 2415 C C . ILE A 1 306 ? -58.504 -8.828 47.866 1.00 92.25 306 ILE A C 1
ATOM 2417 O O . ILE A 1 306 ? -59.365 -8.096 48.348 1.00 92.25 306 ILE A O 1
ATOM 2421 N N . LEU A 1 307 ? -58.205 -10.017 48.403 1.00 93.06 307 LEU A N 1
ATOM 2422 C CA . LEU A 1 307 ? -58.868 -10.538 49.605 1.00 93.06 307 LEU A CA 1
ATOM 2423 C C . LEU A 1 307 ? -58.613 -9.664 50.842 1.00 93.06 307 LEU A C 1
ATOM 2425 O O . LEU A 1 307 ? -59.546 -9.406 51.600 1.00 93.06 307 LEU A O 1
ATOM 2429 N N . LEU A 1 308 ? -57.389 -9.158 51.026 1.00 93.50 308 LEU A N 1
ATOM 2430 C CA . LEU A 1 308 ? -57.066 -8.230 52.117 1.00 93.50 308 LEU A CA 1
ATOM 2431 C C . LEU A 1 308 ? -57.817 -6.900 51.987 1.00 93.50 308 LEU A C 1
ATOM 2433 O O . LEU A 1 308 ? -58.348 -6.403 52.979 1.00 93.50 308 LEU A O 1
ATOM 2437 N N . ILE A 1 309 ? -57.910 -6.343 50.776 1.00 93.56 309 ILE A N 1
ATOM 2438 C CA . ILE A 1 309 ? -58.673 -5.112 50.525 1.00 93.56 309 ILE A CA 1
ATOM 2439 C C . ILE A 1 309 ? -60.166 -5.348 50.784 1.00 93.56 309 ILE A C 1
ATOM 2441 O O . ILE A 1 309 ? -60.787 -4.552 51.480 1.00 93.56 309 ILE A O 1
ATOM 2445 N N . MET A 1 310 ? -60.737 -6.454 50.295 1.00 93.00 310 MET A N 1
ATOM 2446 C CA . MET A 1 310 ? -62.142 -6.809 50.542 1.00 93.00 310 MET A CA 1
ATOM 2447 C C . MET A 1 310 ? -62.430 -7.011 52.035 1.00 93.00 310 MET A C 1
ATOM 2449 O O . MET A 1 310 ? -63.455 -6.544 52.525 1.00 93.00 310 MET A O 1
ATOM 2453 N N . SER A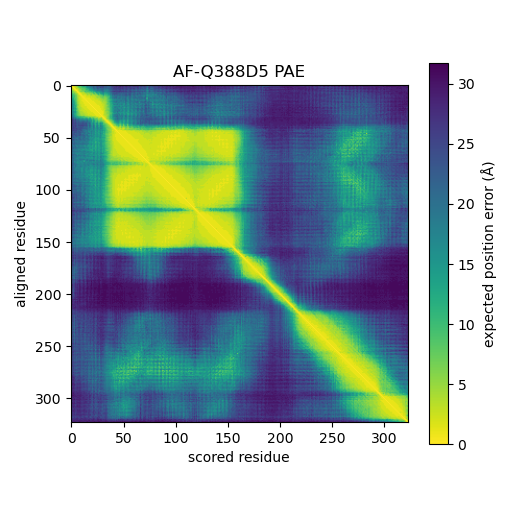 1 311 ? -61.516 -7.650 52.772 1.00 92.00 311 SER A N 1
ATOM 2454 C CA . SER A 1 311 ? -61.625 -7.816 54.225 1.00 92.00 311 SER A CA 1
ATOM 2455 C C . SER A 1 311 ? -61.577 -6.478 54.962 1.00 92.00 311 SER A C 1
ATOM 2457 O O . SER A 1 311 ? -62.346 -6.282 55.898 1.00 92.00 311 SER A O 1
ATOM 2459 N N . LEU A 1 312 ? -60.694 -5.559 54.557 1.00 91.12 312 LEU A N 1
ATOM 2460 C CA . LEU A 1 312 ? -60.606 -4.221 55.147 1.00 91.12 312 LEU A CA 1
ATOM 2461 C C . LEU A 1 312 ? -61.862 -3.400 54.853 1.00 91.12 312 LEU A C 1
ATOM 2463 O O . LEU A 1 312 ? -62.426 -2.813 55.769 1.00 91.12 312 LEU A O 1
ATOM 2467 N N . VAL A 1 313 ? -62.336 -3.392 53.604 1.00 90.38 313 VAL A N 1
ATOM 2468 C CA . VAL A 1 313 ? -63.572 -2.692 53.219 1.00 90.38 313 VAL A CA 1
ATOM 2469 C C . VAL A 1 313 ? -64.774 -3.263 53.972 1.00 90.38 313 VAL A C 1
ATOM 2471 O O . VAL A 1 313 ? -65.564 -2.494 54.508 1.00 90.38 313 VAL A O 1
ATOM 2474 N N . GLY A 1 314 ? -64.889 -4.590 54.083 1.00 90.44 314 GLY A N 1
ATOM 2475 C CA . GLY A 1 314 ? -65.944 -5.237 54.867 1.00 90.44 314 GLY A CA 1
ATOM 2476 C C . GLY A 1 314 ? -65.883 -4.882 56.355 1.00 90.44 314 GLY A C 1
ATOM 2477 O O . GLY A 1 314 ? -66.915 -4.601 56.958 1.00 90.44 314 GLY A O 1
ATOM 2478 N N . PHE A 1 315 ? -64.678 -4.820 56.930 1.00 90.88 315 PHE A N 1
ATOM 2479 C CA . PHE A 1 315 ? -64.473 -4.402 58.318 1.00 90.88 315 PHE A CA 1
ATOM 2480 C C . PHE A 1 315 ? -64.884 -2.941 58.548 1.00 90.88 315 PHE A C 1
ATOM 2482 O O . PHE A 1 315 ? -65.595 -2.651 59.507 1.00 90.88 315 PHE A O 1
ATOM 2489 N N . PHE A 1 316 ? -64.509 -2.030 57.643 1.00 88.62 316 PHE A N 1
ATOM 2490 C CA . PHE A 1 316 ? -64.940 -0.633 57.715 1.00 88.62 316 PHE A CA 1
ATOM 2491 C C . PHE A 1 316 ? -66.458 -0.489 57.545 1.00 88.62 316 PHE A C 1
ATOM 2493 O O . PHE A 1 316 ? -67.072 0.250 58.306 1.00 88.62 316 PHE A O 1
ATOM 2500 N N . LEU A 1 317 ? -67.084 -1.215 56.612 1.00 87.69 317 LEU A N 1
ATOM 2501 C CA . LEU A 1 317 ? -68.542 -1.179 56.429 1.00 87.69 317 LEU A CA 1
ATOM 2502 C C . LEU A 1 317 ? -69.303 -1.673 57.669 1.00 87.69 317 LEU A C 1
ATOM 2504 O O . LEU A 1 317 ? -70.310 -1.068 58.022 1.00 87.69 317 LEU A O 1
ATOM 2508 N N . MET A 1 318 ? -68.807 -2.711 58.358 1.00 84.25 318 MET A N 1
ATOM 2509 C CA . MET A 1 318 ? -69.383 -3.164 59.634 1.00 84.25 318 MET A CA 1
ATOM 2510 C C . MET A 1 318 ? -69.197 -2.142 60.760 1.00 84.25 318 MET A C 1
ATOM 2512 O O . MET A 1 318 ? -70.097 -1.958 61.568 1.00 84.25 318 MET A O 1
ATOM 2516 N N . GLN A 1 319 ? -68.035 -1.484 60.841 1.00 84.75 319 GLN A N 1
ATOM 2517 C CA . GLN A 1 319 ? -67.763 -0.528 61.917 1.00 84.75 319 GLN A CA 1
ATOM 2518 C C . GLN A 1 319 ? -68.553 0.780 61.761 1.00 84.75 319 GLN A C 1
ATOM 2520 O O . GLN A 1 319 ? -68.877 1.418 62.760 1.00 84.75 319 GLN A O 1
ATOM 2525 N N . PHE A 1 320 ? -68.848 1.190 60.525 1.00 79.88 320 PHE A N 1
ATOM 2526 C CA . PHE A 1 320 ? -69.606 2.411 60.252 1.00 79.88 320 PHE A CA 1
ATOM 2527 C C . PHE A 1 320 ? -71.130 2.239 60.330 1.00 79.88 320 PHE A C 1
ATOM 2529 O O . PHE A 1 320 ? -71.822 3.231 60.118 1.00 79.88 320 PHE A O 1
ATOM 2536 N N . ASP A 1 321 ? -71.646 1.044 60.652 1.00 68.88 321 ASP A N 1
ATOM 2537 C CA . ASP A 1 321 ? -73.088 0.780 60.834 1.00 68.88 321 ASP A CA 1
ATOM 2538 C C . ASP A 1 321 ? -73.938 1.371 59.684 1.00 68.88 321 ASP A C 1
ATOM 2540 O O . ASP A 1 321 ? -74.988 1.980 59.876 1.00 68.88 321 ASP A O 1
ATOM 2544 N N . VAL A 1 322 ? -73.432 1.258 58.447 1.00 59.91 322 VAL A N 1
ATOM 2545 C CA . VAL A 1 322 ? -74.139 1.703 57.233 1.00 59.91 322 VAL A CA 1
ATOM 2546 C C . VAL A 1 322 ? -74.912 0.522 56.648 1.00 59.91 322 VAL A C 1
ATOM 2548 O O . VAL A 1 322 ? -74.698 0.145 55.497 1.00 59.91 322 VAL A O 1
ATOM 2551 N N . ILE A 1 323 ? -75.770 -0.081 57.479 1.00 53.09 323 ILE A N 1
ATOM 2552 C CA . ILE A 1 323 ? -76.976 -0.870 57.155 1.00 53.09 323 ILE A CA 1
ATOM 2553 C C . ILE A 1 323 ? -77.945 -0.674 58.321 1.00 53.09 323 ILE A C 1
ATOM 2555 O O . ILE A 1 323 ? -79.114 -0.324 58.051 1.00 53.09 323 ILE A O 1
#

Sequence (323 aa):
MPNYLPNRDGFMRAMLRETIKRIRRVRERAGRTDEPKEIETTGDPFRDLTLAFIRCVERVKENIKERNEGAARHGQDRIAVEQSLAIHKDIRNLETILEEMKQEVNKSGAALEKETRRKKAKPHKIALLEKAHSAKSGQYKDCLATLELVKESDHQRIAATSGVNVGQELLVGRRAQLRGELGSLWRDKKDGGGHVDPYAGANLEDDTVGGGRLEDHEDTAEAMKTIAAQDKKIQNSLEVVSKGVSRLHTLALEIGGQIDMQNKHLDNTEQVMNKQTEQLHTLNVRLKKLVKEMKPMSVFLYVCCILLIMSLVGFFLMQFDVI

Nearest PDB structures (foldseek):
  7ung-assembly1_A3  TM=3.665E-01  e=6.305E+00  Homo sapiens

GO terms:
  GO:0031981 nuclear lumen (C, HTP)
  GO:0005737 cytoplasm (C, HTP)
  GO:0031981 nuclear lumen (C, IDA)
  GO:0097014 ciliary plasm (C, IDA)
  GO:0005737 cytoplasm (C, IDA)

Foldseek 3Di:
DDPPDPPVVVVVVVVVVVVVVVVQVVCVVVVDPPPVPPPPPPPDPLVSLLVVLLVLLVVLLVLLVVLVVCCVVPNPDPVSLVSLVVSVVSLVVNVVSLVVLVVVLVVLVVVLVVLVPDPDRDPVVNVVSVVVSVVSVVSSVLSVVSSVLSVVSSVLVCVLPPVDDPVVSVVVVVVVVVCVVVVVVPDDDDDDDDDDDPPPDDPPPPPPPDPDPCPPDPVSVVSVVSVVVSVVVSVVSVVVSVVSSVVVVVVVVVVVVVVVVVVVVVVVVVVVVVVVVVVVVVVVVVVVVVVVVCVVVVVVVVVVVVVVVVVVVVVVCVVVVPD

Radius of gyration: 39.22 Å; Cα contacts (8 Å, |Δi|>4): 90; chains: 1; bounding box: 116×43×125 Å

Organism: Trypanosoma brucei brucei (strain 927/4 GUTat10.1) (NCBI:txid185431)

pLDDT: mean 77.05, std 16.37, range [38.38, 96.94]

Secondary structure (DSSP, 8-state):
-------HHHHHHHHHHHHHHHHHHHHHHTT-----------S-HHHHHHHHHHHHHHHHHHHHHHHHHHHHHH-S-HHHHHHHHHHHHHHHHHHHHHHHHHHHHHHHHHHHHHHHTSTT--HHHHHHHHHHHHHHHHHHHHHHHHHHHHHHHHHHHHHHTTTS-HHHHHHHHHHHHHHHHHHHHT-----------TTTT------------TTS-HHHHHHHHHHHHHHHHHHHHHHHHHHHHHHHHHHHHHHHHHHHHHHHHHHHHHHHHHHHHHHHHHHHHHHHHHHHHHHHHHHHHHHHHHHHHHHHHHHHHHHTT--

Solvent-accessible surface area (backbone atoms only — not comparable to full-atom values): 18524 Å² total; per-residue (Å²): 137,82,81,84,69,74,62,62,64,61,57,50,50,52,50,48,54,50,49,50,53,48,50,49,54,52,34,50,74,67,71,48,71,85,57,77,67,77,76,77,71,76,82,43,69,64,57,46,44,52,54,51,43,53,56,49,52,53,50,40,54,50,48,51,49,53,31,53,53,46,29,74,75,66,40,93,39,74,66,38,55,56,42,51,54,50,41,56,50,50,53,50,50,48,51,53,46,48,53,53,47,51,51,52,38,50,53,39,47,53,52,41,54,58,45,70,71,39,96,81,54,54,68,69,59,52,54,51,39,50,53,50,32,51,52,47,47,50,53,50,50,53,51,51,54,49,51,52,52,54,52,49,64,59,47,55,55,56,64,73,57,58,88,60,61,67,72,53,56,58,47,48,53,52,52,51,52,51,47,55,58,47,60,66,69,72,74,72,90,79,84,80,84,80,94,71,70,94,70,84,76,74,82,78,83,76,83,75,87,67,97,62,73,82,80,76,45,72,71,48,52,53,52,51,53,52,49,56,55,47,52,54,50,51,52,52,52,51,49,52,50,48,53,51,50,51,49,52,48,52,50,50,50,50,50,50,54,53,44,58,52,48,51,55,51,48,54,53,48,50,55,50,48,50,52,49,49,53,49,51,50,51,50,52,52,51,49,53,49,51,53,62,65,44,52,63,53,54,52,52,52,52,53,51,52,50,51,51,50,51,51,50,53,51,51,51,48,64,74,65,66,81,122

Mean predicted aligned error: 18.54 Å